Protein AF-A0A6N2MER6-F1 (afdb_monomer)

Sequence (201 aa):
MLCTKNIVALESDKWFSMLFARGFHNLHESDGHLADLFVTLLGHPEPEQRFVVLQLLGRLVGQDMHGEAVLQSNTIIYKLLSPDLVLSVPESFLSLVVSSTWDQVVLLASSDSLLPLKIHALALLVAYMPYAGRQQLQSFLAAADSALHVLGKVTHPTCEGPLLRLSLALIAGACLYSPAEDISLISQDIWRNIETRIVKN

Radius of gyration: 18.14 Å; Cα contacts (8 Å, |Δi|>4): 159; chains: 1; bounding box: 42×40×47 Å

pLDDT: mean 73.55, std 21.15, range [31.92, 97.19]

Solvent-accessible surface area (backbone atoms only — not comparable to full-atom values): 11820 Å² total; per-residue (Å²): 120,71,69,62,60,58,48,56,55,54,51,51,54,53,53,49,51,53,49,60,77,66,36,77,87,71,36,85,84,48,50,63,61,52,32,52,49,50,39,52,40,61,66,40,90,50,64,68,54,25,48,54,47,52,53,52,53,28,48,73,63,63,53,68,87,81,77,70,98,81,77,94,83,75,98,63,73,76,71,83,52,61,94,85,67,86,73,78,73,57,64,72,57,50,27,48,40,40,61,65,33,42,68,61,39,52,46,35,35,52,65,51,89,51,65,70,54,19,52,51,28,39,51,37,50,44,56,36,38,88,46,48,51,71,69,58,47,48,51,46,38,56,38,39,57,72,53,34,51,80,60,56,48,97,78,65,96,81,61,88,42,72,66,45,56,40,50,52,46,36,54,53,37,44,52,72,69,42,63,79,78,57,54,72,44,44,55,69,66,49,55,51,50,49,51,61,54,59,77,73,109

Structure (mmCIF, N/CA/C/O backbone):
data_AF-A0A6N2MER6-F1
#
_entry.id   AF-A0A6N2MER6-F1
#
loop_
_atom_site.group_PDB
_atom_site.id
_atom_site.type_symbol
_atom_site.label_atom_id
_atom_site.label_alt_id
_atom_site.label_comp_id
_atom_site.label_asym_id
_atom_site.label_entity_id
_atom_site.label_seq_id
_atom_site.pdbx_PDB_ins_code
_atom_site.Cartn_x
_atom_site.Cartn_y
_atom_site.Cartn_z
_atom_site.occupancy
_atom_site.B_iso_or_equiv
_atom_site.auth_seq_id
_atom_site.auth_comp_id
_atom_site.auth_asym_id
_atom_site.auth_atom_id
_atom_site.pdbx_PDB_model_num
ATOM 1 N N . MET A 1 1 ? 11.356 24.264 -19.974 1.00 40.66 1 MET A N 1
ATOM 2 C CA . MET A 1 1 ? 11.312 23.404 -18.769 1.00 40.66 1 MET A CA 1
ATOM 3 C C . MET A 1 1 ? 10.251 22.294 -18.843 1.00 40.66 1 MET A C 1
ATOM 5 O O . MET A 1 1 ? 10.463 21.264 -18.225 1.00 40.66 1 MET A O 1
ATOM 9 N N . LEU A 1 2 ? 9.162 22.426 -19.625 1.00 35.12 2 LEU A N 1
ATOM 10 C CA . LEU A 1 2 ? 8.220 21.314 -19.880 1.00 35.12 2 LEU A CA 1
ATOM 11 C C . LEU A 1 2 ? 8.785 20.195 -20.783 1.00 35.12 2 LEU A C 1
ATOM 13 O O . LEU A 1 2 ? 8.453 19.032 -20.585 1.00 35.12 2 LEU A O 1
ATOM 17 N N . CYS A 1 3 ? 9.658 20.514 -21.745 1.00 31.92 3 CYS A N 1
ATOM 18 C CA . CYS A 1 3 ? 10.173 19.508 -22.685 1.00 31.92 3 CYS A CA 1
ATOM 19 C C . CYS A 1 3 ? 11.067 18.447 -22.027 1.00 31.92 3 CYS A C 1
ATOM 21 O O . CYS A 1 3 ? 11.023 17.293 -22.429 1.00 31.92 3 CYS A O 1
ATOM 23 N N . THR A 1 4 ? 11.840 18.803 -20.998 1.00 34.38 4 THR A N 1
ATOM 24 C CA . THR A 1 4 ? 12.719 17.859 -20.292 1.00 34.38 4 THR A CA 1
ATOM 25 C C . THR A 1 4 ? 11.943 16.874 -19.417 1.00 34.38 4 THR A C 1
ATOM 27 O O . THR A 1 4 ? 12.306 15.704 -19.379 1.00 34.38 4 THR A O 1
ATOM 30 N N . LYS A 1 5 ? 10.827 17.295 -18.799 1.00 41.00 5 LYS A N 1
ATOM 31 C CA . LYS A 1 5 ? 9.957 16.403 -18.006 1.00 41.00 5 LYS A CA 1
ATOM 32 C C . LYS A 1 5 ? 9.328 15.291 -18.850 1.00 41.00 5 LYS A C 1
ATOM 34 O O . LYS A 1 5 ? 9.267 14.148 -18.415 1.00 41.00 5 LYS A O 1
ATOM 39 N N . ASN A 1 6 ? 8.931 15.616 -20.080 1.00 40.72 6 ASN A N 1
ATOM 40 C CA . ASN A 1 6 ? 8.350 14.639 -21.001 1.00 40.72 6 ASN A 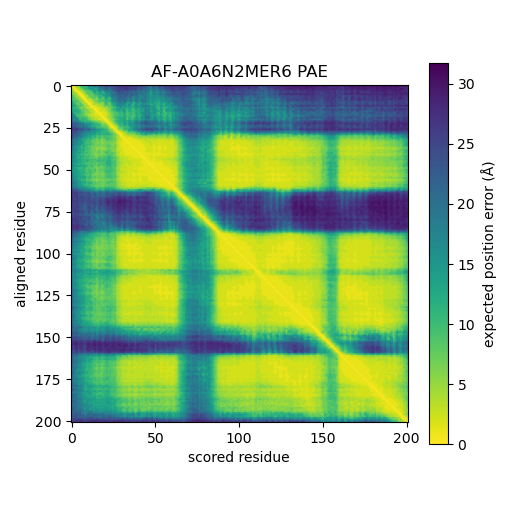CA 1
ATOM 41 C C . ASN A 1 6 ? 9.383 13.648 -21.553 1.00 40.72 6 ASN A C 1
ATOM 43 O O . ASN A 1 6 ? 9.011 12.536 -21.897 1.00 40.72 6 ASN A O 1
ATOM 47 N N . ILE A 1 7 ? 10.662 14.025 -21.643 1.00 42.94 7 ILE A N 1
ATOM 48 C CA . ILE A 1 7 ? 11.719 13.136 -22.152 1.00 42.94 7 ILE A CA 1
ATOM 49 C C . ILE A 1 7 ? 12.092 12.077 -21.107 1.00 42.94 7 ILE A C 1
ATOM 51 O O . ILE A 1 7 ? 12.208 10.908 -21.459 1.00 42.94 7 ILE A O 1
ATOM 55 N N . VAL A 1 8 ? 12.208 12.464 -19.831 1.00 45.81 8 VAL A N 1
ATOM 56 C CA . VAL A 1 8 ? 12.559 11.535 -18.741 1.00 45.81 8 VAL A CA 1
ATOM 57 C C . VAL A 1 8 ? 11.477 10.469 -18.548 1.00 45.81 8 VAL A C 1
ATOM 59 O O . VAL A 1 8 ? 11.797 9.287 -18.498 1.00 45.81 8 VAL A O 1
ATOM 62 N N . ALA A 1 9 ? 10.197 10.858 -18.536 1.00 47.62 9 ALA A N 1
ATOM 63 C CA . ALA A 1 9 ? 9.093 9.897 -18.476 1.00 47.62 9 ALA A CA 1
ATOM 64 C C . ALA A 1 9 ? 9.099 8.935 -19.682 1.00 47.62 9 ALA A C 1
ATOM 66 O O . ALA A 1 9 ? 8.917 7.731 -19.528 1.00 47.62 9 ALA A O 1
ATOM 67 N N . LEU A 1 10 ? 9.389 9.452 -20.881 1.00 47.06 10 LEU A N 1
ATOM 68 C CA . LEU A 1 10 ? 9.348 8.689 -22.129 1.00 47.06 10 LEU A CA 1
ATOM 69 C C . LEU A 1 10 ? 10.516 7.702 -22.293 1.00 47.06 10 LEU A C 1
ATOM 71 O O . LEU A 1 10 ? 10.350 6.677 -22.958 1.00 47.06 10 LEU A O 1
ATOM 75 N N . GLU A 1 11 ? 11.692 7.987 -21.729 1.00 49.41 11 GLU A N 1
ATOM 76 C CA . GLU A 1 11 ? 12.798 7.020 -21.691 1.00 49.41 11 GLU A CA 1
ATOM 77 C C . GLU A 1 11 ? 12.597 5.955 -20.616 1.00 49.41 11 GLU A C 1
ATOM 79 O O . GLU A 1 11 ? 12.782 4.772 -20.919 1.00 49.41 11 GLU A O 1
ATOM 84 N N . SER A 1 12 ? 12.132 6.341 -19.422 1.00 49.81 12 SER A N 1
ATOM 85 C CA . SER A 1 12 ? 11.763 5.392 -18.369 1.00 49.81 12 SER A CA 1
ATOM 86 C C . SER A 1 12 ? 10.714 4.401 -18.882 1.00 49.81 12 SER A C 1
ATOM 88 O O . SER A 1 12 ? 10.928 3.192 -18.821 1.00 49.81 12 SER A O 1
ATOM 90 N N . ASP A 1 13 ? 9.642 4.882 -19.515 1.00 48.84 13 ASP A N 1
ATOM 91 C CA . ASP A 1 13 ? 8.561 4.040 -20.047 1.00 48.84 13 ASP A CA 1
ATOM 92 C C . ASP A 1 13 ? 9.031 3.030 -21.112 1.00 48.84 13 ASP A C 1
ATOM 94 O O . ASP A 1 13 ? 8.550 1.890 -21.160 1.00 48.84 13 ASP A O 1
ATOM 98 N N . LYS A 1 14 ? 9.995 3.407 -21.965 1.00 54.12 14 LYS A N 1
ATOM 99 C CA . LYS A 1 14 ? 10.589 2.498 -22.964 1.00 54.12 14 LYS A CA 1
ATOM 100 C C . LYS A 1 14 ? 11.441 1.423 -22.306 1.00 54.12 14 LYS A C 1
ATOM 102 O O . LYS A 1 14 ? 11.333 0.256 -22.682 1.00 54.12 14 LYS A O 1
ATOM 107 N N . TRP A 1 15 ? 12.258 1.803 -21.327 1.00 55.41 15 TRP A N 1
ATOM 108 C CA . TRP A 1 15 ? 13.080 0.863 -20.571 1.00 55.41 15 TRP A CA 1
ATOM 109 C C . TRP A 1 15 ? 12.215 -0.140 -19.804 1.00 55.41 15 TRP A C 1
ATOM 111 O O . TRP A 1 15 ? 12.465 -1.342 -19.875 1.00 55.41 15 TRP A O 1
ATOM 121 N N . PHE A 1 16 ? 11.132 0.319 -19.173 1.00 55.44 16 PHE A N 1
ATOM 122 C CA . PHE A 1 16 ? 10.193 -0.552 -18.464 1.00 55.44 16 PHE A CA 1
ATOM 123 C C . PHE A 1 16 ? 9.438 -1.492 -19.402 1.00 55.44 16 PHE A C 1
ATOM 125 O O . PHE A 1 16 ? 9.349 -2.684 -19.124 1.00 55.44 16 PHE A O 1
ATOM 132 N N . SER A 1 17 ? 8.977 -1.009 -20.557 1.00 51.31 17 SER A N 1
ATOM 133 C CA . SER A 1 17 ? 8.357 -1.873 -21.574 1.00 51.31 17 SER A CA 1
ATOM 134 C C . SER A 1 17 ? 9.315 -2.971 -22.051 1.00 51.31 17 SER A C 1
ATOM 136 O O . SER A 1 17 ? 8.904 -4.109 -22.260 1.00 51.31 17 SER A O 1
ATOM 138 N N . MET A 1 18 ? 10.606 -2.651 -22.195 1.00 54.03 18 MET A N 1
ATOM 139 C CA . MET A 1 18 ? 11.638 -3.622 -22.570 1.00 54.03 18 MET A CA 1
ATOM 140 C C . MET A 1 18 ? 11.960 -4.611 -21.444 1.00 54.03 18 MET A C 1
ATOM 142 O O . MET A 1 18 ? 12.201 -5.781 -21.742 1.00 54.03 18 MET A O 1
ATOM 146 N N . LEU A 1 19 ? 11.941 -4.175 -20.180 1.00 55.97 19 LEU A N 1
ATOM 147 C CA . LEU A 1 19 ? 12.087 -5.052 -19.013 1.00 55.97 19 LEU A CA 1
ATOM 148 C C . LEU A 1 19 ? 10.915 -6.038 -18.919 1.00 55.97 19 LEU A C 1
ATOM 150 O O . LEU A 1 19 ? 11.139 -7.241 -18.806 1.00 55.97 19 LEU A O 1
ATOM 154 N N . PHE A 1 20 ? 9.676 -5.561 -19.064 1.00 55.25 20 PHE A N 1
ATOM 155 C CA . PHE A 1 20 ? 8.485 -6.410 -18.990 1.00 55.25 20 PHE A CA 1
ATOM 156 C C . PHE A 1 20 ? 8.338 -7.353 -20.193 1.00 55.25 20 PHE A C 1
ATOM 158 O O . PHE A 1 20 ? 8.017 -8.524 -20.006 1.00 55.25 20 PHE A O 1
ATOM 165 N N . ALA A 1 21 ? 8.652 -6.903 -21.413 1.00 54.59 21 ALA A N 1
ATOM 166 C CA . ALA A 1 21 ? 8.598 -7.748 -22.612 1.00 54.59 21 ALA A CA 1
ATOM 167 C C . ALA A 1 21 ? 9.666 -8.859 -22.636 1.00 54.59 21 ALA A C 1
ATOM 169 O O . ALA A 1 21 ? 9.514 -9.840 -23.361 1.00 54.59 21 ALA A O 1
ATOM 170 N N . ARG A 1 22 ? 10.763 -8.706 -21.882 1.00 53.59 22 ARG A N 1
ATOM 171 C CA . ARG A 1 22 ? 11.863 -9.686 -21.824 1.00 53.59 22 ARG A CA 1
ATOM 172 C C . ARG A 1 22 ? 11.872 -10.525 -20.542 1.00 53.59 22 ARG A C 1
ATOM 174 O O . ARG A 1 22 ? 12.506 -11.574 -20.536 1.00 53.59 22 ARG A O 1
ATOM 181 N N . GLY A 1 23 ? 11.203 -10.071 -19.481 1.00 50.41 23 GLY A N 1
ATOM 182 C CA . GLY A 1 23 ? 11.367 -10.599 -18.126 1.00 50.41 23 GLY A CA 1
ATOM 183 C C . GLY A 1 23 ? 10.504 -11.813 -17.776 1.00 50.41 23 GLY A C 1
ATOM 184 O O . GLY A 1 23 ? 11.020 -12.787 -17.239 1.00 50.41 23 GLY A O 1
ATOM 185 N N . PHE A 1 24 ? 9.208 -11.817 -18.105 1.00 52.03 24 PHE A N 1
ATOM 186 C CA . PHE A 1 24 ? 8.264 -12.796 -17.529 1.00 52.03 24 PHE A CA 1
ATOM 187 C C . PHE A 1 24 ? 8.450 -14.253 -17.959 1.00 52.03 24 PHE A C 1
ATOM 189 O O . PHE A 1 24 ? 7.872 -15.142 -17.341 1.00 52.03 24 PHE A O 1
ATOM 196 N N . HIS A 1 25 ? 9.275 -14.532 -18.967 1.00 49.38 25 HIS A N 1
ATOM 197 C CA . HIS A 1 25 ? 9.484 -15.904 -19.422 1.00 49.38 25 HIS A CA 1
ATOM 198 C C . HIS A 1 25 ? 10.548 -16.680 -18.616 1.00 49.38 25 HIS A C 1
ATOM 200 O O . HIS A 1 25 ? 10.557 -17.899 -18.724 1.00 49.38 25 HIS A O 1
ATOM 206 N N . ASN A 1 26 ? 11.382 -16.028 -17.780 1.00 49.88 26 ASN A N 1
ATOM 207 C CA . ASN A 1 26 ? 12.472 -16.670 -17.003 1.00 49.88 26 ASN A CA 1
ATOM 208 C C . ASN A 1 26 ? 12.663 -16.090 -15.572 1.00 49.88 26 ASN A C 1
ATOM 210 O O . ASN A 1 26 ? 13.758 -16.132 -15.016 1.00 49.88 26 ASN A O 1
ATOM 214 N N . LEU A 1 27 ? 11.624 -15.495 -14.981 1.00 53.62 27 LEU A N 1
ATOM 215 C CA . LEU A 1 27 ? 11.764 -14.403 -14.003 1.00 53.62 27 LEU A CA 1
ATOM 216 C C . LEU A 1 27 ? 12.105 -14.806 -12.545 1.00 53.62 27 LEU A C 1
ATOM 218 O O . LEU A 1 27 ? 12.519 -13.944 -11.774 1.00 53.62 27 LEU A O 1
ATOM 222 N N . HIS A 1 28 ? 12.051 -16.094 -12.181 1.00 57.94 28 HIS A N 1
ATOM 223 C CA . HIS A 1 28 ? 12.172 -16.551 -10.781 1.00 57.94 28 HIS A CA 1
ATOM 224 C C . HIS A 1 28 ? 13.493 -16.154 -10.082 1.00 57.94 28 HIS A C 1
ATOM 226 O O . HIS A 1 28 ? 13.511 -15.938 -8.874 1.00 57.94 28 HIS A O 1
ATOM 232 N N . GLU A 1 29 ? 14.611 -16.035 -10.808 1.00 62.03 29 GLU A N 1
ATOM 233 C CA . GLU A 1 29 ? 15.894 -15.584 -10.227 1.00 62.03 29 GLU A CA 1
ATOM 234 C C . GLU A 1 29 ? 16.026 -14.051 -10.165 1.00 62.03 29 GLU A C 1
ATOM 236 O O . GLU A 1 29 ? 16.786 -13.519 -9.359 1.00 62.03 29 GLU A O 1
ATOM 241 N N . SER A 1 30 ? 15.278 -13.321 -10.995 1.00 70.44 30 SER A N 1
ATOM 242 C CA . SER A 1 30 ? 15.354 -11.856 -11.116 1.00 70.44 30 SER A CA 1
ATOM 243 C C . SER A 1 30 ? 14.253 -11.103 -10.367 1.00 70.44 30 SER A C 1
ATOM 245 O O . SER A 1 30 ? 14.348 -9.884 -10.224 1.00 70.44 30 SER A O 1
ATOM 247 N N . ASP A 1 31 ? 13.232 -11.811 -9.880 1.00 78.19 31 ASP A N 1
ATOM 248 C CA . ASP A 1 31 ? 12.081 -11.247 -9.170 1.00 78.19 31 ASP A CA 1
ATOM 249 C C . ASP A 1 31 ? 12.509 -10.376 -7.976 1.00 78.19 31 ASP A C 1
ATOM 251 O O . ASP A 1 31 ? 12.031 -9.250 -7.819 1.00 78.19 31 ASP A O 1
ATOM 255 N N . GLY A 1 32 ? 13.475 -10.856 -7.181 1.00 79.81 32 GLY A N 1
ATOM 256 C CA . GLY A 1 32 ? 14.023 -10.117 -6.038 1.00 79.81 32 GLY A CA 1
ATOM 257 C C . GLY A 1 32 ? 14.707 -8.810 -6.445 1.00 79.81 32 GLY A C 1
ATOM 258 O O . GLY A 1 32 ? 14.413 -7.756 -5.893 1.00 79.81 32 GLY A O 1
ATOM 259 N N . HIS A 1 33 ? 15.546 -8.846 -7.483 1.00 82.81 33 HIS A N 1
ATOM 260 C CA . HIS A 1 33 ? 16.231 -7.651 -7.984 1.00 82.81 33 HIS A CA 1
ATOM 261 C C . HIS A 1 33 ? 15.267 -6.608 -8.560 1.00 82.81 33 HIS A C 1
ATOM 263 O O . HIS A 1 33 ? 15.514 -5.405 -8.457 1.00 82.81 33 HIS A O 1
ATOM 269 N N . LEU A 1 34 ? 14.165 -7.053 -9.167 1.00 83.44 34 LEU A N 1
ATOM 270 C CA . LEU A 1 34 ? 13.140 -6.157 -9.687 1.00 83.44 34 LEU A CA 1
ATOM 271 C C . LEU A 1 34 ? 12.340 -5.501 -8.550 1.00 83.44 34 LEU A C 1
ATOM 273 O O . LEU A 1 34 ? 12.090 -4.296 -8.598 1.00 83.44 34 LEU A O 1
ATOM 277 N N . ALA A 1 35 ? 12.003 -6.259 -7.504 1.00 87.81 35 ALA A N 1
ATOM 278 C CA . ALA A 1 35 ? 11.427 -5.707 -6.282 1.00 87.81 35 ALA A CA 1
ATOM 279 C C . ALA A 1 35 ? 12.364 -4.671 -5.624 1.00 87.81 35 ALA A C 1
ATOM 281 O O . ALA A 1 35 ? 11.919 -3.561 -5.324 1.00 87.81 35 ALA A O 1
ATOM 282 N N . ASP A 1 36 ? 13.660 -4.971 -5.490 1.00 89.12 36 ASP A N 1
ATOM 283 C CA . ASP A 1 36 ? 14.665 -4.047 -4.934 1.00 89.12 36 ASP A CA 1
ATOM 284 C C . ASP A 1 36 ? 14.796 -2.753 -5.757 1.00 89.12 36 ASP A C 1
ATOM 286 O O . ASP A 1 36 ? 14.961 -1.653 -5.211 1.00 89.12 36 ASP A O 1
ATOM 290 N N . LEU A 1 37 ? 14.683 -2.857 -7.086 1.00 87.88 37 LEU A N 1
ATOM 291 C CA . LEU A 1 37 ? 14.668 -1.700 -7.976 1.00 87.88 37 LEU A CA 1
ATOM 292 C C . LEU A 1 37 ? 13.454 -0.802 -7.702 1.00 87.88 37 LEU A C 1
ATOM 294 O O . LEU A 1 37 ? 13.613 0.417 -7.602 1.00 87.88 37 LEU A O 1
ATOM 298 N N . PHE A 1 38 ? 12.254 -1.373 -7.546 1.00 91.44 38 PHE A N 1
ATOM 299 C CA . PHE A 1 38 ? 11.063 -0.587 -7.212 1.00 91.44 38 PHE A CA 1
ATOM 300 C C . PHE A 1 38 ? 11.203 0.118 -5.864 1.00 91.44 38 PHE A C 1
ATOM 302 O O . PHE A 1 38 ? 10.887 1.304 -5.774 1.00 91.44 38 PHE A O 1
ATOM 309 N N . VAL A 1 39 ? 11.734 -0.565 -4.846 1.00 93.75 39 VAL A N 1
ATOM 310 C CA . VAL A 1 39 ? 12.023 0.042 -3.535 1.00 93.75 39 VAL A CA 1
ATOM 311 C C . VAL A 1 39 ? 12.959 1.241 -3.691 1.00 93.75 39 VAL A C 1
ATOM 313 O O . VAL A 1 39 ? 12.656 2.335 -3.210 1.00 93.75 39 VAL A O 1
ATOM 316 N N . THR A 1 40 ? 14.055 1.066 -4.432 1.00 90.38 40 THR A N 1
ATOM 317 C CA . THR A 1 40 ? 15.042 2.126 -4.685 1.00 90.38 40 THR A CA 1
ATOM 318 C C . THR A 1 40 ? 14.407 3.339 -5.369 1.00 90.38 40 THR A C 1
ATOM 320 O O . THR A 1 40 ? 14.636 4.480 -4.966 1.00 90.38 40 THR A O 1
ATOM 323 N N . LEU A 1 41 ? 13.572 3.113 -6.384 1.00 88.00 41 LEU A N 1
ATOM 324 C CA . LEU A 1 41 ? 12.933 4.190 -7.140 1.00 88.00 41 LEU A CA 1
ATOM 325 C C . LEU A 1 41 ? 11.822 4.904 -6.354 1.00 88.00 41 LEU A C 1
ATOM 327 O O . LEU A 1 41 ? 11.664 6.117 -6.486 1.00 88.00 41 LEU A O 1
ATOM 331 N N . LEU A 1 42 ? 11.087 4.196 -5.493 1.00 92.56 42 LEU A N 1
ATOM 332 C CA . LEU A 1 42 ? 10.128 4.810 -4.566 1.00 92.56 42 LEU A CA 1
ATOM 333 C C . LEU A 1 42 ? 10.819 5.688 -3.503 1.00 92.56 42 LEU A C 1
ATOM 335 O O . LEU A 1 42 ? 10.199 6.608 -2.962 1.00 92.56 42 LEU A O 1
ATOM 339 N N . GLY A 1 43 ? 12.095 5.427 -3.210 1.00 91.25 43 GLY A N 1
ATOM 340 C CA . GLY A 1 43 ? 12.953 6.244 -2.345 1.00 91.25 43 GLY A CA 1
ATOM 341 C C . GLY A 1 43 ? 13.675 7.397 -3.053 1.00 91.25 43 GLY A C 1
ATOM 342 O O . GLY A 1 43 ? 14.448 8.112 -2.416 1.00 91.25 43 GLY A O 1
ATOM 343 N N . HIS A 1 44 ? 13.455 7.594 -4.356 1.00 89.62 44 HIS A N 1
ATOM 344 C CA . HIS A 1 44 ? 14.206 8.570 -5.142 1.00 89.62 44 HIS A CA 1
ATOM 345 C C . HIS A 1 44 ? 13.914 10.025 -4.707 1.00 89.62 44 HIS A C 1
ATOM 347 O O . HIS A 1 44 ? 12.753 10.374 -4.481 1.00 89.62 44 HIS A O 1
ATOM 353 N N . PRO A 1 45 ? 14.922 10.919 -4.630 1.00 87.88 45 PRO A N 1
ATOM 354 C CA . PRO A 1 45 ? 14.713 12.306 -4.195 1.00 87.88 45 PRO A CA 1
ATOM 355 C C . PRO A 1 45 ? 13.786 13.096 -5.131 1.00 87.88 45 PRO A C 1
ATOM 357 O O . PRO A 1 45 ? 13.019 13.950 -4.684 1.00 87.88 45 PRO A O 1
ATOM 360 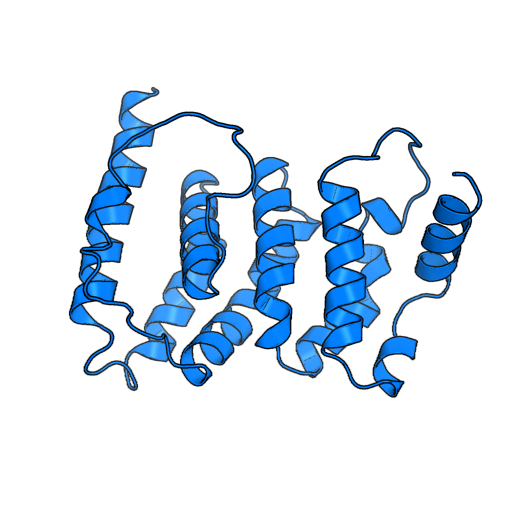N N . GLU A 1 46 ? 13.822 12.804 -6.433 1.00 86.38 46 GLU A N 1
ATOM 361 C CA . GLU A 1 46 ? 12.946 13.453 -7.413 1.00 86.38 46 GLU A CA 1
ATOM 362 C C . GLU A 1 46 ? 11.514 12.890 -7.343 1.00 86.38 46 GLU A C 1
ATOM 364 O O . GLU A 1 46 ? 11.319 11.679 -7.494 1.00 86.38 46 GLU A O 1
ATOM 369 N N . PRO A 1 47 ? 10.489 13.740 -7.148 1.00 86.12 47 PRO A N 1
ATOM 370 C CA . PRO A 1 47 ? 9.098 13.302 -7.075 1.00 86.12 47 PRO A CA 1
ATOM 371 C C . PRO A 1 47 ? 8.577 12.715 -8.390 1.00 86.12 47 PRO A C 1
ATOM 373 O O . PRO A 1 47 ? 7.718 11.839 -8.359 1.00 86.12 47 PRO A O 1
ATOM 376 N N . GLU A 1 48 ? 9.101 13.152 -9.537 1.00 84.69 48 GLU A N 1
ATOM 377 C CA . GLU A 1 48 ? 8.734 12.609 -10.845 1.00 84.69 48 GLU A CA 1
ATOM 378 C C . GLU A 1 48 ? 9.074 11.116 -10.966 1.00 84.69 48 GLU A C 1
ATOM 380 O O . GLU A 1 48 ? 8.255 10.347 -11.463 1.00 84.69 48 GLU A O 1
ATOM 385 N N . GLN A 1 49 ? 10.234 10.686 -10.456 1.00 82.69 49 GLN A N 1
ATOM 386 C CA . GLN A 1 49 ? 10.633 9.272 -10.484 1.00 82.69 49 GLN A CA 1
ATOM 387 C C . GLN A 1 49 ? 9.725 8.420 -9.597 1.00 82.69 49 GLN A C 1
ATOM 389 O O . GLN A 1 49 ? 9.236 7.370 -10.015 1.00 82.69 49 GLN A O 1
ATOM 394 N N . ARG A 1 50 ? 9.425 8.914 -8.392 1.00 90.00 50 ARG A N 1
ATOM 395 C CA . ARG A 1 50 ? 8.508 8.244 -7.462 1.00 90.00 50 ARG A CA 1
ATOM 396 C C . ARG A 1 50 ? 7.110 8.106 -8.058 1.00 90.00 50 ARG A C 1
ATOM 398 O O . ARG A 1 50 ? 6.491 7.054 -7.938 1.00 90.00 50 ARG A O 1
ATOM 405 N N . PHE A 1 51 ? 6.635 9.143 -8.747 1.00 85.25 51 PHE A N 1
ATOM 406 C CA . PHE A 1 51 ? 5.332 9.139 -9.405 1.00 85.25 51 PHE A CA 1
ATOM 407 C C . PHE A 1 51 ? 5.237 8.070 -10.499 1.00 85.25 51 PHE A C 1
ATOM 409 O O . PHE A 1 51 ? 4.276 7.302 -10.518 1.00 85.25 51 PHE A O 1
ATOM 416 N N . VAL A 1 52 ? 6.249 7.984 -11.369 1.00 82.12 52 VAL A N 1
ATOM 417 C CA . VAL A 1 52 ? 6.314 6.964 -12.428 1.00 82.12 52 VAL A CA 1
ATOM 418 C C . VAL A 1 52 ? 6.241 5.562 -11.826 1.00 82.12 52 VAL A C 1
ATOM 420 O O . VAL A 1 52 ? 5.457 4.732 -12.284 1.00 82.12 52 VAL A O 1
ATOM 423 N N . VAL A 1 53 ? 6.990 5.300 -10.755 1.00 87.62 53 VAL A N 1
ATOM 424 C CA . VAL A 1 53 ? 6.988 3.972 -10.129 1.00 87.62 53 VAL A CA 1
ATOM 425 C C . VAL A 1 53 ? 5.665 3.637 -9.449 1.00 87.62 53 VAL A C 1
ATOM 427 O O . VAL A 1 53 ? 5.196 2.513 -9.601 1.00 87.62 53 VAL A O 1
ATOM 430 N N . LEU A 1 54 ? 4.998 4.594 -8.799 1.00 89.50 54 LEU A N 1
ATOM 431 C CA . LEU A 1 54 ? 3.646 4.369 -8.272 1.00 89.50 54 LEU A CA 1
ATOM 432 C C . LEU A 1 54 ? 2.655 3.974 -9.379 1.00 89.50 54 LEU A C 1
ATOM 434 O O . LEU A 1 54 ? 1.854 3.062 -9.185 1.00 89.50 54 LEU A O 1
ATOM 438 N N . GLN A 1 55 ? 2.728 4.611 -10.552 1.00 84.62 55 GLN A N 1
ATOM 439 C CA . GLN A 1 55 ? 1.873 4.255 -11.690 1.00 84.62 55 GLN A CA 1
ATOM 440 C C . GLN A 1 55 ? 2.180 2.857 -12.236 1.00 84.62 55 GLN A C 1
ATOM 442 O O . GLN A 1 55 ? 1.261 2.111 -12.576 1.00 84.62 55 GLN A O 1
ATOM 447 N N . LEU A 1 56 ? 3.460 2.489 -12.320 1.00 83.69 56 LEU A N 1
ATOM 448 C CA . LEU A 1 56 ? 3.879 1.164 -12.778 1.00 83.69 56 LEU A CA 1
ATOM 449 C C . LEU A 1 56 ? 3.396 0.064 -11.832 1.00 83.69 56 LEU A C 1
ATOM 451 O O . LEU A 1 56 ? 2.817 -0.921 -12.285 1.00 83.69 56 LEU A O 1
ATOM 455 N N . LEU A 1 57 ? 3.577 0.261 -10.527 1.00 89.00 57 LEU A N 1
ATOM 456 C CA . LEU A 1 57 ? 3.094 -0.661 -9.503 1.00 89.00 57 LEU A CA 1
ATOM 457 C C . LEU A 1 57 ? 1.566 -0.778 -9.539 1.00 89.00 57 LEU A C 1
ATOM 459 O O . LEU A 1 57 ? 1.049 -1.888 -9.482 1.00 89.00 57 LEU A O 1
ATOM 463 N N . GLY A 1 58 ? 0.849 0.335 -9.733 1.00 86.88 58 GLY A N 1
ATOM 464 C CA . GLY A 1 58 ? -0.608 0.332 -9.899 1.00 86.88 58 GLY A CA 1
ATOM 465 C C . GLY A 1 58 ? -1.062 -0.533 -11.071 1.00 86.88 58 GLY A C 1
ATOM 466 O O . GLY A 1 58 ? -1.971 -1.348 -10.926 1.00 86.88 58 GLY A O 1
ATOM 467 N N . ARG A 1 59 ? -0.383 -0.431 -12.218 1.00 80.88 59 ARG A N 1
ATOM 468 C CA . ARG A 1 59 ? -0.669 -1.281 -13.384 1.00 80.88 59 ARG A CA 1
ATOM 469 C C . ARG A 1 59 ? -0.381 -2.757 -13.115 1.00 80.88 59 ARG A C 1
ATOM 471 O O . ARG A 1 59 ? -1.163 -3.595 -13.552 1.00 80.88 59 ARG A O 1
ATOM 478 N N . LEU A 1 60 ? 0.699 -3.077 -12.394 1.00 82.19 60 LEU A N 1
ATOM 479 C CA . LEU A 1 60 ? 1.036 -4.461 -12.037 1.00 82.19 60 LEU A CA 1
ATOM 480 C C . LEU A 1 60 ? -0.073 -5.136 -11.228 1.00 82.19 60 LEU A C 1
ATOM 482 O O . LEU A 1 60 ? -0.396 -6.290 -11.490 1.00 82.19 60 LEU A O 1
ATOM 486 N N . VAL A 1 61 ? -0.693 -4.409 -10.297 1.00 83.31 61 VAL A N 1
ATOM 487 C CA . VAL A 1 61 ? -1.808 -4.917 -9.479 1.00 83.31 61 VAL A CA 1
ATOM 488 C C . VAL A 1 61 ? -3.184 -4.727 -10.132 1.00 83.31 61 VAL A C 1
ATOM 490 O O . VAL A 1 61 ? -4.209 -4.908 -9.479 1.00 83.31 61 VAL A O 1
ATOM 493 N N . GLY A 1 62 ? -3.225 -4.376 -11.421 1.00 74.38 62 GLY A N 1
ATOM 494 C CA . GLY A 1 62 ? -4.460 -4.305 -12.200 1.00 74.38 62 GLY A CA 1
ATOM 495 C C . GLY A 1 62 ? -5.301 -3.045 -11.982 1.00 74.38 62 GLY A C 1
ATOM 496 O O . GLY A 1 62 ? -6.498 -3.070 -12.266 1.00 74.38 62 GLY A O 1
ATOM 497 N N . GLN A 1 63 ? -4.722 -1.936 -11.503 1.00 72.50 63 GLN A N 1
ATOM 498 C CA . GLN A 1 63 ? -5.418 -0.647 -11.537 1.00 72.50 63 GLN A CA 1
ATOM 499 C C . GLN A 1 63 ? -5.566 -0.180 -12.987 1.00 72.50 63 GLN A C 1
ATOM 501 O O . GLN A 1 63 ? -4.591 0.222 -13.627 1.00 72.50 63 GLN A O 1
ATOM 506 N N . ASP A 1 64 ? -6.794 -0.214 -13.503 1.00 55.44 64 ASP A N 1
ATOM 507 C CA . ASP A 1 64 ? -7.101 0.385 -14.796 1.00 55.44 64 ASP A CA 1
ATOM 508 C C . ASP A 1 64 ? -7.098 1.917 -14.663 1.00 55.44 64 ASP A C 1
ATOM 510 O O . ASP A 1 64 ? -7.787 2.496 -13.821 1.00 55.44 64 ASP A O 1
ATOM 514 N N . MET A 1 65 ? -6.314 2.594 -15.503 1.00 48.59 65 MET A N 1
ATOM 515 C CA . MET A 1 65 ? -6.146 4.055 -15.487 1.00 48.59 65 MET A CA 1
ATOM 516 C C . MET A 1 65 ? -7.393 4.800 -16.010 1.00 48.59 65 MET A C 1
ATOM 518 O O . MET A 1 65 ? -7.355 6.014 -16.206 1.00 48.59 65 MET A O 1
ATOM 522 N N . HIS A 1 66 ? -8.499 4.095 -16.268 1.00 39.69 66 HIS A N 1
ATOM 523 C CA . HIS A 1 66 ? -9.733 4.663 -16.810 1.00 39.69 66 HIS A CA 1
ATOM 524 C C . HIS A 1 66 ? -10.680 5.288 -15.772 1.00 39.69 66 HIS A C 1
ATOM 526 O O . HIS A 1 66 ? -11.680 5.903 -16.150 1.00 39.69 66 HIS A O 1
ATOM 532 N N . GLY A 1 67 ? -10.362 5.205 -14.481 1.00 37.16 67 GLY A N 1
ATOM 533 C CA . GLY A 1 67 ? -11.114 5.873 -13.422 1.00 37.16 67 GLY A CA 1
ATOM 534 C C . GLY A 1 67 ? -10.664 7.316 -13.192 1.00 37.16 67 GLY A C 1
ATOM 535 O O . GLY A 1 67 ? -9.774 7.553 -12.388 1.00 37.16 67 GLY A O 1
ATOM 536 N N . GLU A 1 68 ? -11.361 8.257 -13.833 1.00 32.97 68 GLU A N 1
ATOM 537 C CA . GLU A 1 68 ? -11.361 9.711 -13.588 1.00 32.97 68 GLU A CA 1
ATOM 538 C C . GLU A 1 68 ? -10.341 10.567 -14.372 1.00 32.97 68 GLU A C 1
ATOM 540 O O . GLU A 1 68 ? -9.143 10.653 -14.109 1.00 32.97 68 GLU A O 1
ATOM 545 N N . ALA A 1 69 ? -10.884 11.280 -15.360 1.00 39.41 69 ALA A N 1
ATOM 546 C CA . ALA A 1 69 ? -10.216 12.280 -16.171 1.00 39.41 69 ALA A CA 1
ATOM 547 C C . ALA A 1 69 ? -9.759 13.496 -15.344 1.00 39.41 69 ALA A C 1
ATOM 549 O O . ALA A 1 69 ? -10.453 14.507 -15.319 1.00 39.41 69 ALA A O 1
ATOM 550 N N . VAL A 1 70 ? -8.574 13.457 -14.726 1.00 37.50 70 VAL A N 1
ATOM 551 C CA . VAL A 1 70 ? -7.886 14.666 -14.235 1.00 37.50 70 VAL A CA 1
ATOM 552 C C . VAL A 1 70 ? -6.370 14.528 -14.411 1.00 37.50 70 VAL A C 1
AT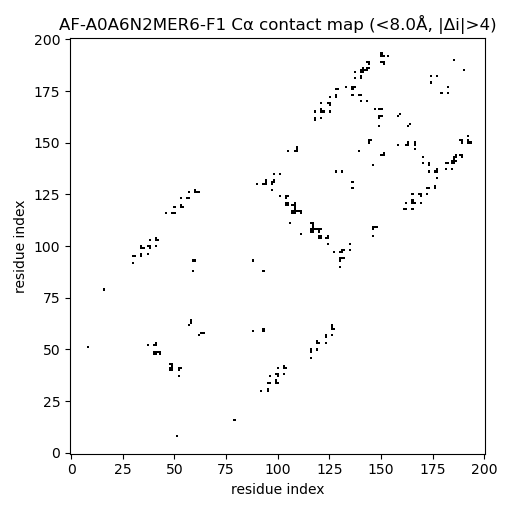OM 554 O O . VAL A 1 70 ? -5.660 14.128 -13.497 1.00 37.50 70 VAL A O 1
ATOM 557 N N . LEU A 1 71 ? -5.901 14.876 -15.617 1.00 32.59 71 LEU A N 1
ATOM 558 C CA . LEU A 1 71 ? -4.657 15.596 -15.970 1.00 32.59 71 LEU A CA 1
ATOM 559 C C . LEU A 1 71 ? -4.135 15.102 -17.327 1.00 32.59 71 LEU A C 1
ATOM 561 O O . LEU A 1 71 ? -3.497 14.064 -17.462 1.00 32.59 71 LEU A O 1
ATOM 565 N N . GLN A 1 72 ? -4.453 15.877 -18.359 1.00 34.72 72 GLN A N 1
ATOM 566 C CA . GLN A 1 72 ? -4.011 15.687 -19.736 1.00 34.72 72 GLN A CA 1
ATOM 567 C C . GLN A 1 72 ? -2.478 15.627 -19.847 1.00 34.72 72 GLN A C 1
ATOM 569 O O . GLN A 1 72 ? -1.811 16.533 -19.346 1.00 34.72 72 GLN A O 1
ATOM 574 N N . SER A 1 73 ? -1.969 14.607 -20.559 1.00 32.53 73 SER A N 1
ATOM 575 C CA . SER A 1 73 ? -0.766 14.526 -21.436 1.00 32.53 73 SER A CA 1
ATOM 576 C C . SER A 1 73 ? -0.174 13.104 -21.333 1.00 32.53 7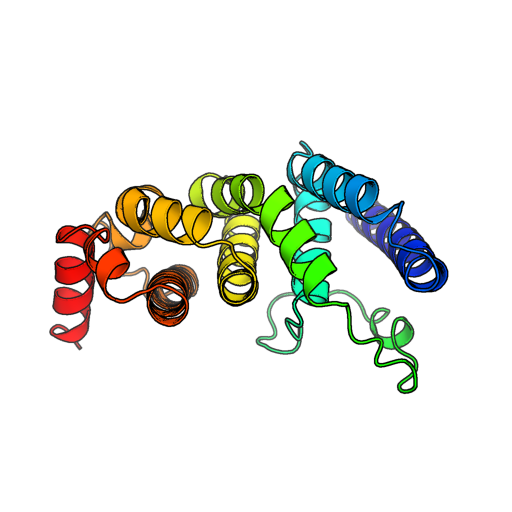3 SER A C 1
ATOM 578 O O . SER A 1 73 ? 0.168 12.697 -20.237 1.00 32.53 73 SER A O 1
ATOM 580 N N . ASN A 1 74 ? 0.054 12.260 -22.343 1.00 32.53 74 ASN A N 1
ATOM 581 C CA . ASN A 1 74 ? -0.118 12.282 -23.794 1.00 32.53 74 ASN A CA 1
ATOM 582 C C . ASN A 1 74 ? -0.132 10.815 -24.302 1.00 32.53 74 ASN A C 1
ATOM 584 O O . ASN A 1 74 ? 0.822 10.073 -24.099 1.00 32.53 74 ASN A O 1
ATOM 588 N N . THR A 1 75 ? -1.224 10.420 -24.954 1.00 34.97 75 THR A N 1
ATOM 589 C CA . THR A 1 75 ? -1.425 9.596 -26.176 1.00 34.97 75 THR A CA 1
ATOM 590 C C . THR A 1 75 ? -0.387 8.560 -26.691 1.00 34.97 75 THR A C 1
ATOM 592 O O . THR A 1 75 ? -0.480 8.165 -27.847 1.00 34.97 75 THR A O 1
ATOM 595 N N . ILE A 1 76 ? 0.556 8.017 -25.915 1.00 37.50 76 ILE A N 1
ATOM 596 C CA . ILE A 1 76 ? 1.456 6.925 -26.395 1.00 37.50 76 ILE A CA 1
ATOM 597 C C . ILE A 1 76 ? 1.230 5.590 -25.650 1.00 37.50 76 ILE A C 1
ATOM 599 O O . ILE A 1 76 ? 1.769 4.548 -26.018 1.00 37.50 76 ILE A O 1
ATOM 603 N N . ILE A 1 77 ? 0.324 5.579 -24.671 1.00 41.47 77 ILE A N 1
ATOM 604 C CA . ILE A 1 77 ? 0.057 4.443 -23.771 1.00 41.47 77 ILE A CA 1
ATOM 605 C C . ILE A 1 77 ? -0.628 3.253 -24.485 1.00 41.47 77 ILE A C 1
ATOM 607 O O . ILE A 1 77 ? -0.538 2.119 -24.029 1.00 41.47 77 ILE A O 1
ATOM 611 N N . TYR A 1 78 ? -1.201 3.458 -25.675 1.00 34.91 78 TYR A N 1
ATOM 612 C CA . TYR A 1 78 ? -1.900 2.414 -26.442 1.00 34.91 78 TYR A CA 1
ATOM 613 C C . TYR A 1 78 ? -0.990 1.418 -27.186 1.00 34.91 78 TYR A C 1
ATOM 615 O O . TYR A 1 78 ? -1.496 0.554 -27.894 1.00 34.91 78 TYR A O 1
ATOM 623 N N . LYS A 1 79 ? 0.343 1.520 -27.073 1.00 33.59 79 LYS A N 1
ATOM 624 C CA . LYS A 1 79 ? 1.280 0.575 -27.721 1.00 33.59 79 LYS A CA 1
ATOM 625 C C . LYS A 1 79 ? 1.933 -0.437 -26.783 1.00 33.59 79 LYS A C 1
ATOM 627 O O . LYS A 1 79 ? 2.663 -1.300 -27.259 1.00 33.59 79 LYS A O 1
ATOM 632 N N . LEU A 1 80 ? 1.662 -0.351 -25.483 1.00 41.16 80 LEU A N 1
ATOM 633 C CA . LEU A 1 80 ? 2.156 -1.315 -24.496 1.00 41.16 80 LEU A CA 1
ATOM 634 C C . LEU A 1 80 ? 1.310 -2.594 -24.440 1.00 41.16 80 LEU A C 1
ATOM 636 O O . LEU A 1 80 ? 1.752 -3.594 -23.889 1.00 41.16 80 LEU A O 1
ATOM 640 N N . LEU A 1 81 ? 0.131 -2.572 -25.067 1.00 41.47 81 LEU A N 1
ATOM 641 C CA . LEU A 1 81 ? -0.727 -3.728 -25.264 1.00 41.47 81 LEU A CA 1
ATOM 642 C C . LEU A 1 81 ? -1.136 -3.758 -26.737 1.00 41.47 81 LEU A C 1
ATOM 644 O O . LEU A 1 81 ? -2.057 -3.063 -27.160 1.00 41.47 81 LEU A O 1
ATOM 648 N N . SER A 1 82 ? -0.472 -4.600 -27.533 1.00 34.16 82 SER A N 1
ATOM 649 C CA . SER A 1 82 ? -1.283 -5.318 -28.517 1.00 34.16 82 SER A CA 1
ATOM 650 C C . SER A 1 82 ? -2.348 -6.082 -27.719 1.00 34.16 82 SER A C 1
ATOM 652 O O . SER A 1 82 ? -2.009 -6.621 -26.664 1.00 34.16 82 SER A O 1
ATOM 654 N N . PRO A 1 83 ? -3.606 -6.143 -28.179 1.00 38.53 83 PRO A N 1
ATOM 655 C CA . PRO A 1 83 ? -4.695 -6.819 -27.465 1.00 38.53 83 PRO A CA 1
ATOM 656 C C . PRO A 1 83 ? -4.463 -8.328 -27.227 1.00 38.53 83 PRO A C 1
ATOM 658 O O . PRO A 1 83 ? -5.274 -8.964 -26.565 1.00 38.53 83 PRO A O 1
ATOM 661 N N . ASP A 1 84 ? -3.348 -8.883 -27.711 1.00 34.47 84 ASP A N 1
ATOM 662 C CA . ASP A 1 84 ? -3.022 -10.311 -27.696 1.00 34.47 84 ASP A CA 1
ATOM 663 C C . ASP A 1 84 ? -2.115 -10.783 -26.546 1.00 34.47 84 ASP A C 1
ATOM 665 O O . ASP A 1 84 ? -1.805 -11.971 -26.483 1.00 34.47 84 ASP A O 1
ATOM 669 N N . LEU A 1 85 ? -1.681 -9.920 -25.618 1.00 41.41 85 LEU A N 1
ATOM 670 C CA . LEU A 1 85 ? -0.830 -10.356 -24.499 1.00 41.41 85 LEU A CA 1
ATOM 671 C C . LEU A 1 85 ? -1.415 -9.955 -23.139 1.00 41.41 85 LEU A C 1
ATOM 673 O O . LEU A 1 85 ? -0.886 -9.109 -22.423 1.00 41.41 85 LEU A O 1
ATOM 677 N N . VAL A 1 86 ? -2.515 -10.609 -22.761 1.00 42.31 86 VAL A N 1
ATOM 678 C CA . VAL A 1 86 ? -2.949 -10.684 -21.358 1.00 42.31 86 VAL A CA 1
ATOM 679 C C . VAL A 1 86 ? -1.970 -11.608 -20.627 1.00 42.31 86 VAL A C 1
ATOM 681 O O . VAL A 1 86 ? -2.251 -12.780 -20.384 1.00 42.31 86 VAL A O 1
ATOM 684 N N . LEU A 1 87 ? -0.764 -11.115 -20.335 1.00 51.44 87 LEU A N 1
ATOM 685 C CA . LEU A 1 87 ? 0.136 -11.803 -19.414 1.00 51.44 87 LEU A CA 1
ATOM 686 C C . LEU A 1 87 ? -0.427 -11.616 -18.007 1.00 51.44 87 LEU A C 1
ATOM 688 O O . LEU A 1 87 ? -0.325 -10.541 -17.421 1.00 51.44 87 LEU A O 1
ATOM 692 N N . SER A 1 88 ? -1.053 -12.665 -17.480 1.00 65.69 88 SER A N 1
ATOM 693 C CA . SER A 1 88 ? -1.385 -12.747 -16.062 1.00 65.69 88 SER A CA 1
ATOM 694 C C . SER A 1 88 ? -0.076 -12.765 -15.271 1.00 65.69 88 SER A C 1
ATOM 696 O O . SER A 1 88 ? 0.727 -13.689 -15.406 1.00 65.69 88 SER A O 1
ATOM 698 N N . VAL A 1 89 ? 0.169 -11.706 -14.498 1.00 72.88 89 VAL A N 1
ATOM 699 C CA . VAL A 1 89 ? 1.315 -11.637 -13.588 1.00 72.88 89 VAL A CA 1
ATOM 700 C C . VAL A 1 89 ? 1.096 -12.664 -12.468 1.00 72.88 89 VAL A C 1
ATOM 702 O O . VAL A 1 89 ? 0.013 -12.664 -11.878 1.00 72.88 89 VAL A O 1
ATOM 705 N N . PRO A 1 90 ? 2.071 -13.541 -12.159 1.00 82.19 90 PRO A N 1
ATOM 706 C CA . PRO A 1 90 ? 1.913 -14.529 -11.096 1.00 82.19 90 PRO A CA 1
ATOM 707 C C . PRO A 1 90 ? 1.638 -13.870 -9.741 1.00 82.19 90 PRO A C 1
ATOM 709 O O . PRO A 1 90 ? 2.338 -12.936 -9.348 1.00 82.19 90 PRO A O 1
ATOM 712 N N . GLU A 1 91 ? 0.673 -14.399 -8.988 1.00 84.75 91 GLU A N 1
ATOM 713 C CA . GLU A 1 91 ? 0.318 -13.888 -7.656 1.00 84.75 91 GLU A CA 1
ATOM 714 C C . GLU A 1 91 ? 1.521 -13.879 -6.701 1.00 84.75 91 GLU A C 1
ATOM 716 O O . GLU A 1 91 ? 1.722 -12.912 -5.978 1.00 84.75 91 GLU A O 1
ATOM 721 N N . SER A 1 92 ? 2.396 -14.889 -6.775 1.00 86.19 92 SER A N 1
ATOM 722 C CA . SER A 1 92 ? 3.630 -14.950 -5.979 1.00 86.19 92 SER A CA 1
ATOM 723 C C . SER A 1 92 ? 4.570 -13.768 -6.230 1.00 86.19 92 SER A C 1
ATOM 725 O O . SER A 1 92 ? 5.212 -13.283 -5.300 1.00 86.19 92 SER A O 1
ATOM 727 N N . PHE A 1 93 ? 4.638 -13.280 -7.471 1.00 86.00 93 PHE A N 1
ATOM 728 C CA . PHE A 1 93 ? 5.420 -12.095 -7.810 1.00 86.00 93 PHE A CA 1
ATOM 729 C C . PHE A 1 93 ? 4.739 -10.820 -7.305 1.00 86.00 93 PHE A C 1
ATOM 731 O O . PHE A 1 93 ? 5.410 -9.945 -6.760 1.00 86.00 93 PHE A O 1
ATOM 738 N N . LEU A 1 94 ? 3.409 -10.726 -7.419 1.00 89.88 94 LEU A N 1
ATOM 739 C CA . LEU A 1 94 ? 2.654 -9.602 -6.856 1.00 89.88 94 LEU A CA 1
ATOM 740 C C . LEU A 1 94 ? 2.834 -9.523 -5.338 1.00 89.88 94 LEU A C 1
ATOM 742 O O . LEU A 1 94 ? 3.170 -8.457 -4.830 1.00 89.88 94 LEU A O 1
ATOM 746 N N . SER A 1 95 ? 2.710 -10.642 -4.624 1.00 92.50 95 SER A N 1
ATOM 747 C CA . SER A 1 95 ? 2.978 -10.712 -3.186 1.00 92.50 95 SER A CA 1
ATOM 748 C C . SER A 1 95 ? 4.411 -10.315 -2.846 1.00 92.50 95 SER A C 1
ATOM 750 O O . SER A 1 95 ? 4.607 -9.573 -1.888 1.00 92.50 95 SER A O 1
ATOM 752 N N . LEU A 1 96 ? 5.412 -10.734 -3.632 1.00 93.44 96 LEU A N 1
ATOM 753 C CA . LEU A 1 96 ? 6.797 -10.298 -3.435 1.00 93.44 96 LEU A CA 1
ATOM 754 C C . LEU A 1 96 ? 6.920 -8.776 -3.574 1.00 93.44 96 LEU A C 1
ATOM 756 O O . LEU A 1 96 ? 7.393 -8.120 -2.651 1.00 93.44 96 LEU A O 1
ATOM 760 N N . VAL A 1 97 ? 6.454 -8.205 -4.686 1.00 93.69 97 VAL A N 1
ATOM 761 C CA . VAL A 1 97 ? 6.533 -6.760 -4.950 1.00 93.69 97 VAL A CA 1
ATOM 762 C C . VAL A 1 97 ? 5.797 -5.959 -3.879 1.00 93.69 97 VAL A C 1
ATOM 764 O O . VAL A 1 97 ? 6.343 -4.980 -3.364 1.00 93.69 97 VAL A O 1
ATOM 767 N N . VAL A 1 98 ? 4.585 -6.376 -3.508 1.00 95.62 98 VAL A N 1
ATOM 768 C CA . VAL A 1 98 ? 3.808 -5.748 -2.433 1.00 95.62 98 VAL A CA 1
ATOM 769 C C . VAL A 1 98 ? 4.562 -5.849 -1.116 1.00 95.62 98 VAL A C 1
ATOM 771 O O . VAL A 1 98 ? 4.722 -4.835 -0.440 1.00 95.62 98 VAL A O 1
ATOM 774 N N . SER A 1 99 ? 5.097 -7.026 -0.783 1.00 96.75 99 SER A N 1
ATOM 775 C CA . SER A 1 99 ? 5.842 -7.225 0.458 1.00 96.75 99 SER A CA 1
ATOM 776 C C . SER A 1 99 ? 7.065 -6.311 0.561 1.00 96.75 99 SER A C 1
ATOM 778 O O . SER A 1 99 ? 7.238 -5.639 1.575 1.00 96.75 99 SER A O 1
ATOM 780 N N . SER A 1 100 ? 7.845 -6.202 -0.517 1.00 96.50 100 SER A N 1
ATOM 781 C CA . SER A 1 100 ? 9.075 -5.412 -0.556 1.00 96.50 100 SER A CA 1
ATOM 782 C C . SER A 1 100 ? 8.825 -3.906 -0.586 1.00 96.50 100 SER A C 1
ATOM 784 O O . SER A 1 100 ? 9.618 -3.143 -0.044 1.00 96.50 100 SER A O 1
ATOM 786 N N . THR A 1 101 ? 7.742 -3.451 -1.224 1.00 97.19 101 THR A N 1
ATOM 787 C CA . THR A 1 101 ? 7.488 -2.011 -1.431 1.00 97.19 101 THR A CA 1
ATOM 788 C C . THR A 1 101 ? 6.554 -1.382 -0.399 1.00 97.19 101 THR A C 1
ATOM 790 O O . THR A 1 101 ? 6.489 -0.154 -0.321 1.00 97.19 101 THR A O 1
ATOM 793 N N . TRP A 1 102 ? 5.860 -2.190 0.408 1.00 96.81 102 TRP A N 1
ATOM 794 C CA . TRP A 1 102 ? 4.822 -1.755 1.347 1.00 96.81 102 TRP A CA 1
ATOM 795 C C . TRP A 1 102 ? 5.209 -0.546 2.199 1.00 96.81 102 TRP A C 1
ATOM 797 O O . TRP A 1 102 ? 4.547 0.489 2.120 1.00 96.81 102 TRP A O 1
ATOM 807 N N . ASP A 1 103 ? 6.295 -0.646 2.970 1.00 94.69 103 ASP A N 1
ATOM 808 C CA . ASP A 1 103 ? 6.689 0.396 3.927 1.00 94.69 103 ASP A CA 1
ATOM 809 C C . ASP A 1 103 ? 6.965 1.731 3.232 1.00 94.69 103 ASP A C 1
ATOM 811 O O . ASP A 1 103 ? 6.562 2.794 3.710 1.00 94.69 103 ASP A O 1
ATOM 815 N N . GLN A 1 104 ? 7.589 1.682 2.055 1.00 95.25 104 GLN A N 1
ATOM 816 C CA . GLN A 1 104 ? 7.890 2.876 1.281 1.00 95.25 104 GLN A CA 1
ATOM 817 C C . GLN A 1 104 ? 6.614 3.512 0.714 1.00 95.25 104 GLN A C 1
ATOM 819 O O . GLN A 1 104 ? 6.474 4.735 0.736 1.00 95.25 104 GLN A O 1
ATOM 824 N N . VAL A 1 105 ? 5.647 2.712 0.252 1.00 95.69 105 VAL A N 1
ATOM 825 C CA . VAL A 1 105 ? 4.351 3.235 -0.208 1.00 95.69 105 VAL A CA 1
ATOM 826 C C . VAL A 1 105 ? 3.550 3.820 0.966 1.00 95.69 105 VAL A C 1
ATOM 828 O O . VAL A 1 105 ? 2.978 4.901 0.824 1.00 95.69 105 VAL A O 1
ATOM 831 N N . VAL A 1 106 ? 3.561 3.184 2.143 1.00 93.69 106 VAL A N 1
ATOM 832 C CA . VAL A 1 106 ? 2.951 3.722 3.377 1.00 93.69 106 VAL A CA 1
ATOM 833 C C . VAL A 1 106 ? 3.591 5.053 3.782 1.00 93.69 106 VAL A C 1
ATOM 835 O O . VAL A 1 106 ? 2.886 6.008 4.130 1.00 93.69 106 VAL A O 1
ATOM 838 N N . LEU A 1 107 ? 4.917 5.162 3.691 1.00 91.88 107 LEU A N 1
ATOM 839 C CA . LEU A 1 107 ? 5.640 6.400 3.972 1.00 91.88 107 LEU A CA 1
ATOM 840 C C . LEU A 1 107 ? 5.227 7.526 3.011 1.00 91.88 107 LEU A C 1
ATOM 842 O O . LEU A 1 107 ? 4.950 8.643 3.458 1.00 91.88 107 LEU A O 1
ATOM 846 N N . LEU A 1 108 ? 5.121 7.237 1.710 1.00 91.44 108 LEU A N 1
ATOM 847 C CA . LEU A 1 108 ? 4.658 8.201 0.705 1.00 91.44 108 LEU A CA 1
ATOM 848 C C . LEU A 1 108 ? 3.198 8.617 0.947 1.00 91.44 108 LEU A C 1
ATOM 850 O O . LEU A 1 108 ? 2.865 9.801 0.890 1.00 91.44 108 LEU A O 1
ATOM 854 N N . ALA A 1 109 ? 2.325 7.665 1.273 1.00 90.75 109 ALA A N 1
ATOM 855 C CA . ALA A 1 109 ? 0.917 7.925 1.555 1.00 90.75 109 ALA A CA 1
ATOM 856 C C . ALA A 1 109 ? 0.715 8.843 2.777 1.00 90.75 109 ALA A C 1
ATOM 858 O O . ALA A 1 109 ? -0.133 9.742 2.756 1.00 90.75 109 ALA A O 1
ATOM 859 N N . SER A 1 110 ? 1.512 8.652 3.829 1.00 86.75 110 SER A N 1
ATOM 860 C CA . SER A 1 110 ? 1.380 9.381 5.096 1.00 86.75 110 SER A CA 1
ATOM 861 C C . SER A 1 110 ? 2.091 10.740 5.088 1.00 86.75 110 SER A C 1
ATOM 863 O O . SER A 1 110 ? 1.495 11.752 5.481 1.00 86.75 110 SER A O 1
ATOM 865 N N . SER A 1 111 ? 3.330 10.797 4.594 1.00 83.50 111 SER A N 1
ATOM 866 C CA . SER A 1 111 ? 4.268 11.891 4.894 1.00 83.50 111 SER A CA 1
ATOM 867 C C . SER A 1 111 ? 4.735 12.726 3.699 1.00 83.50 111 SER A C 1
ATOM 869 O O . SER A 1 111 ? 5.352 13.770 3.915 1.00 83.50 111 SER A O 1
ATOM 871 N N . ASP A 1 112 ? 4.428 12.331 2.457 1.00 83.69 112 ASP A N 1
ATOM 872 C CA . ASP A 1 112 ? 4.883 13.090 1.286 1.00 83.69 112 ASP A CA 1
ATOM 873 C C . ASP A 1 112 ? 4.332 14.528 1.290 1.00 83.69 112 ASP A C 1
ATOM 875 O O . ASP A 1 112 ? 3.199 14.784 1.712 1.00 83.69 112 ASP A O 1
ATOM 879 N N . SER A 1 113 ? 5.140 15.481 0.828 1.00 82.12 113 SER A N 1
ATOM 880 C CA . SER A 1 113 ? 4.766 16.893 0.750 1.00 82.12 113 SER A CA 1
ATOM 881 C C . SER A 1 113 ? 3.861 17.198 -0.448 1.00 82.12 113 SER A C 1
ATOM 883 O O . SER A 1 113 ? 3.093 18.162 -0.412 1.00 82.12 113 SER A O 1
ATOM 885 N N . LEU A 1 114 ? 3.908 16.377 -1.502 1.00 85.62 114 LEU A N 1
ATOM 886 C CA . LEU A 1 114 ? 3.110 16.532 -2.709 1.00 85.62 114 LEU A CA 1
ATOM 887 C C . LEU A 1 114 ? 1.823 15.715 -2.615 1.00 85.62 114 LEU A C 1
ATOM 889 O O . LEU A 1 114 ? 1.808 14.492 -2.744 1.00 85.62 114 LEU A O 1
ATOM 893 N N . LEU A 1 115 ? 0.702 16.423 -2.491 1.00 84.75 115 LEU A N 1
ATOM 894 C CA . LEU A 1 115 ? -0.634 15.830 -2.428 1.00 84.75 115 LEU A CA 1
ATOM 895 C C . LEU A 1 115 ? -0.934 14.800 -3.546 1.00 84.75 115 LEU A C 1
ATOM 897 O O . LEU A 1 115 ? -1.500 13.755 -3.221 1.00 84.75 115 LEU A O 1
ATOM 901 N N . PRO A 1 116 ? -0.548 15.007 -4.825 1.00 84.38 116 PRO A N 1
ATOM 902 C CA . PRO A 1 116 ? -0.776 14.005 -5.866 1.00 84.38 116 PRO A CA 1
ATOM 903 C C . PRO A 1 116 ? -0.069 12.670 -5.601 1.00 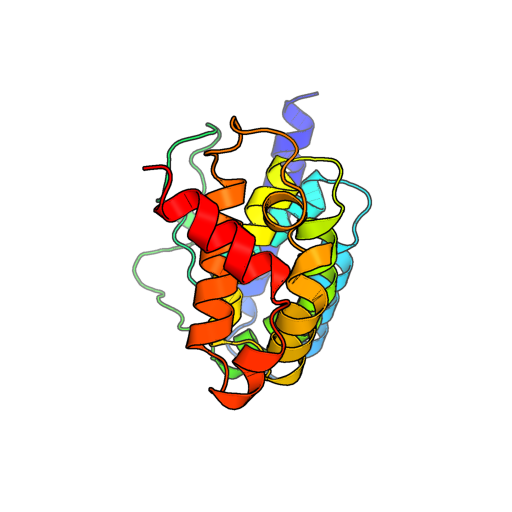84.38 116 PRO A C 1
ATOM 905 O O . PRO A 1 116 ? -0.673 11.625 -5.832 1.00 84.38 116 PRO A O 1
ATOM 908 N N . LEU A 1 117 ? 1.166 12.688 -5.078 1.00 86.44 117 LEU A N 1
ATOM 909 C CA . LEU A 1 117 ? 1.898 11.468 -4.713 1.00 86.44 117 LEU A CA 1
ATOM 910 C C . LEU A 1 117 ? 1.196 10.730 -3.576 1.00 86.44 117 LEU A C 1
ATOM 912 O O . LEU A 1 117 ? 1.015 9.519 -3.666 1.00 86.44 117 LEU A O 1
ATOM 916 N N . LYS A 1 118 ? 0.716 11.458 -2.560 1.00 89.62 118 LYS A N 1
ATOM 917 C CA . LYS A 1 118 ? -0.059 10.860 -1.463 1.00 89.62 118 LYS A CA 1
ATOM 918 C C . LYS A 1 118 ? -1.307 10.148 -1.969 1.00 89.62 118 LYS A C 1
ATOM 920 O O . LYS A 1 118 ? -1.578 9.028 -1.560 1.00 89.62 118 LYS A O 1
ATOM 925 N N . ILE A 1 119 ? -2.066 10.793 -2.861 1.00 87.44 119 ILE A N 1
ATOM 926 C CA . ILE A 1 119 ? -3.294 10.223 -3.435 1.00 87.44 119 ILE A CA 1
ATOM 927 C C . ILE A 1 119 ? -2.978 8.939 -4.209 1.00 87.44 119 ILE A C 1
ATOM 929 O O . ILE A 1 119 ? -3.645 7.931 -3.994 1.00 87.44 119 ILE A O 1
ATOM 933 N N . HIS A 1 120 ? -1.945 8.951 -5.058 1.00 90.00 120 HIS A N 1
ATOM 934 C CA . HIS A 1 120 ? -1.547 7.767 -5.826 1.00 90.00 120 HIS A CA 1
ATOM 935 C C . HIS A 1 120 ? -1.031 6.645 -4.920 1.00 90.00 120 HIS A C 1
ATOM 937 O O . HIS A 1 120 ? -1.384 5.491 -5.132 1.00 90.00 120 HIS A O 1
ATOM 943 N N . ALA A 1 121 ? -0.259 6.967 -3.881 1.00 93.50 121 ALA A N 1
ATOM 944 C CA . ALA A 1 121 ? 0.217 5.987 -2.911 1.00 93.50 121 ALA A CA 1
ATOM 945 C C . ALA A 1 121 ? -0.935 5.369 -2.099 1.00 93.50 121 ALA A C 1
ATOM 947 O O . ALA A 1 121 ? -0.986 4.154 -1.942 1.00 93.50 121 ALA A O 1
ATOM 948 N N . LEU A 1 122 ? -1.905 6.170 -1.642 1.00 92.00 122 LEU A N 1
ATOM 949 C CA . LEU A 1 122 ? -3.102 5.661 -0.960 1.00 92.00 122 LEU A CA 1
ATOM 950 C C . LEU A 1 122 ? -3.934 4.761 -1.880 1.00 92.00 122 LEU A C 1
ATOM 952 O O . LEU A 1 122 ? -4.362 3.691 -1.457 1.00 92.00 122 LEU A O 1
ATOM 956 N N . ALA A 1 123 ? -4.146 5.164 -3.135 1.00 91.94 123 ALA A N 1
ATOM 957 C CA . ALA A 1 123 ? -4.841 4.335 -4.115 1.00 91.94 123 ALA A CA 1
ATOM 958 C C . ALA A 1 123 ? -4.096 3.017 -4.363 1.00 91.94 123 ALA A C 1
ATOM 960 O O . ALA A 1 123 ? -4.716 1.956 -4.371 1.00 91.94 123 ALA A O 1
ATOM 961 N N . LEU A 1 124 ? -2.770 3.068 -4.518 1.00 94.25 124 LEU A N 1
ATOM 962 C CA . LEU A 1 124 ? -1.931 1.882 -4.672 1.00 94.25 124 LEU A CA 1
ATOM 963 C C . LEU A 1 124 ? -2.061 0.936 -3.474 1.00 94.25 124 LEU A C 1
ATOM 965 O O . LEU A 1 124 ? -2.263 -0.256 -3.676 1.00 94.25 124 LEU A O 1
ATOM 969 N N . LEU A 1 125 ? -2.042 1.460 -2.244 1.00 94.88 125 LEU A N 1
ATOM 970 C CA . LEU A 1 125 ? -2.243 0.652 -1.039 1.00 94.88 125 LEU A CA 1
ATOM 971 C C . LEU A 1 125 ? -3.599 -0.062 -1.035 1.00 94.88 125 LEU A C 1
ATOM 973 O O . LEU A 1 125 ? -3.654 -1.217 -0.630 1.00 94.88 125 LEU A O 1
ATOM 977 N N . VAL A 1 126 ? -4.676 0.566 -1.529 1.00 92.44 126 VAL A N 1
ATOM 978 C CA . VAL A 1 126 ? -5.986 -0.106 -1.661 1.00 92.44 126 VAL A CA 1
ATOM 979 C C . VAL A 1 126 ? -5.871 -1.319 -2.584 1.00 92.44 126 VAL A C 1
ATOM 981 O O . VAL A 1 126 ? -6.400 -2.382 -2.267 1.00 92.44 126 VAL A O 1
ATOM 984 N N . ALA A 1 127 ? -5.150 -1.183 -3.699 1.00 91.69 127 ALA A N 1
ATOM 985 C CA . ALA A 1 127 ? -4.938 -2.280 -4.641 1.00 91.69 127 ALA A CA 1
ATOM 986 C C . ALA A 1 127 ? -3.901 -3.314 -4.168 1.00 91.69 127 ALA A C 1
ATOM 988 O O . ALA A 1 127 ? -3.908 -4.439 -4.657 1.00 91.69 127 ALA A O 1
ATOM 989 N N . TYR A 1 128 ? -3.038 -2.967 -3.210 1.00 94.88 128 TYR A N 1
ATOM 990 C CA . TYR A 1 128 ? -2.099 -3.897 -2.577 1.00 94.88 128 TYR A CA 1
ATOM 991 C C . TYR A 1 128 ? -2.773 -4.840 -1.578 1.00 94.88 128 TYR A C 1
ATOM 993 O O . TYR A 1 128 ? -2.272 -5.944 -1.384 1.00 94.88 128 TYR A O 1
ATOM 1001 N N . MET A 1 129 ? -3.895 -4.437 -0.965 1.00 93.62 129 MET A N 1
ATOM 1002 C CA . MET A 1 129 ? -4.544 -5.193 0.120 1.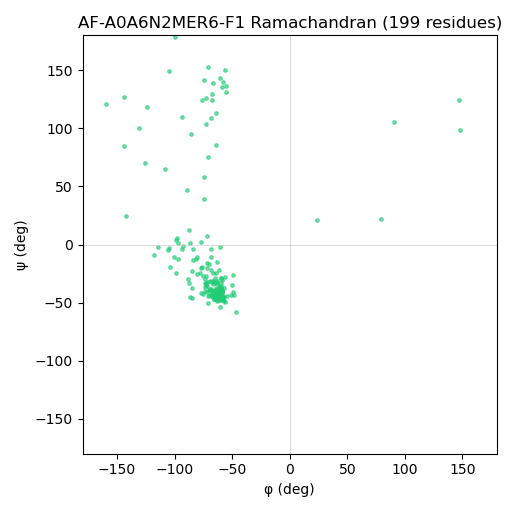00 93.62 129 MET A CA 1
ATOM 1003 C C . MET A 1 129 ? -4.751 -6.694 -0.158 1.00 93.62 129 MET A C 1
ATOM 1005 O O . MET A 1 129 ? -4.446 -7.475 0.740 1.00 93.62 129 MET A O 1
ATOM 1009 N N . PRO A 1 130 ? -5.198 -7.136 -1.355 1.00 93.38 130 PRO A N 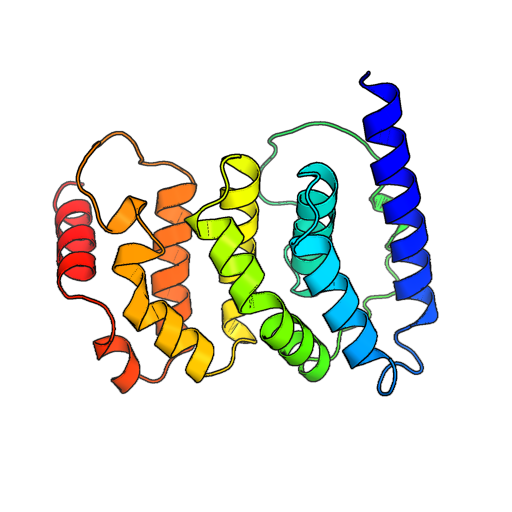1
ATOM 1010 C CA . PRO A 1 130 ? -5.398 -8.561 -1.631 1.00 93.38 130 PRO A CA 1
ATOM 1011 C C . PRO A 1 130 ? -4.106 -9.390 -1.596 1.00 93.38 130 PRO A C 1
ATOM 1013 O O . PRO A 1 130 ? -4.161 -10.594 -1.375 1.00 93.38 130 PRO A O 1
ATOM 1016 N N . TYR A 1 131 ? -2.955 -8.754 -1.824 1.00 94.69 131 TYR A N 1
ATOM 1017 C CA . TYR A 1 131 ? -1.650 -9.410 -1.938 1.00 94.69 131 TYR A CA 1
ATOM 1018 C C . TYR A 1 131 ? -0.764 -9.193 -0.703 1.00 94.69 131 TYR A C 1
ATOM 1020 O O . TYR A 1 131 ? 0.345 -9.727 -0.640 1.00 94.69 131 TYR A O 1
ATOM 1028 N N . ALA A 1 132 ? -1.221 -8.378 0.252 1.00 96.12 132 ALA A N 1
ATOM 1029 C CA . ALA A 1 132 ? -0.469 -8.016 1.442 1.00 96.12 132 ALA A CA 1
ATOM 1030 C C . ALA A 1 132 ? -0.427 -9.169 2.454 1.00 96.12 132 ALA A C 1
ATOM 1032 O O . ALA A 1 132 ? -1.412 -9.870 2.691 1.00 96.12 132 ALA A O 1
ATOM 1033 N N . GLY A 1 133 ? 0.722 -9.344 3.105 1.00 95.44 133 GLY A N 1
ATOM 1034 C CA . GLY A 1 133 ? 0.870 -10.314 4.184 1.00 95.44 133 GLY A CA 1
ATOM 1035 C C . GLY A 1 133 ? 0.131 -9.879 5.453 1.00 95.44 133 GLY A C 1
ATOM 1036 O O . GLY A 1 133 ? 0.011 -8.688 5.746 1.00 95.44 133 GLY A O 1
ATOM 1037 N N . ARG A 1 134 ? -0.286 -10.847 6.282 1.00 95.62 134 ARG A N 1
ATOM 1038 C CA . ARG A 1 134 ? -1.016 -10.580 7.539 1.00 95.62 134 ARG A CA 1
ATOM 1039 C C . ARG A 1 134 ? -0.319 -9.552 8.437 1.00 95.62 134 ARG A C 1
ATOM 1041 O O . ARG A 1 134 ? -0.975 -8.653 8.947 1.00 95.62 134 ARG A O 1
ATOM 1048 N N . GLN A 1 135 ? 1.003 -9.643 8.606 1.00 95.94 135 GLN A N 1
ATOM 1049 C CA . GLN A 1 135 ? 1.753 -8.700 9.450 1.00 95.94 135 GLN A CA 1
ATOM 1050 C C . GLN A 1 135 ? 1.707 -7.258 8.927 1.00 95.94 135 GLN A C 1
ATOM 1052 O O . GLN A 1 135 ? 1.705 -6.318 9.721 1.00 95.94 135 GLN A O 1
ATOM 1057 N N . GLN A 1 136 ? 1.643 -7.075 7.608 1.00 96.25 136 GLN A N 1
ATOM 1058 C CA . GLN A 1 136 ? 1.557 -5.756 6.983 1.00 96.25 136 GLN A CA 1
ATOM 1059 C C . GLN A 1 136 ? 0.186 -5.134 7.240 1.00 96.25 136 GLN A C 1
ATOM 1061 O O . GLN A 1 136 ? 0.101 -3.981 7.664 1.00 96.25 136 GLN A O 1
ATOM 1066 N N . LEU A 1 137 ? -0.874 -5.933 7.080 1.00 96.38 137 LEU A N 1
ATOM 1067 C CA . LEU A 1 137 ? -2.241 -5.531 7.403 1.00 96.38 137 LEU A CA 1
ATOM 1068 C C . LEU A 1 137 ? -2.389 -5.210 8.894 1.00 96.38 137 LEU A C 1
ATOM 1070 O O . LEU A 1 137 ? -2.871 -4.136 9.233 1.00 96.38 137 LEU A O 1
ATOM 1074 N N . GLN A 1 138 ? -1.900 -6.073 9.789 1.00 95.69 138 GLN A N 1
ATOM 1075 C CA . GLN A 1 138 ? -1.924 -5.831 11.237 1.00 95.69 138 GLN A CA 1
ATOM 1076 C C . GLN A 1 138 ? -1.180 -4.548 11.622 1.00 95.69 138 GLN A C 1
ATOM 1078 O O . GLN A 1 138 ? -1.708 -3.738 12.382 1.00 95.69 138 GLN A O 1
ATOM 1083 N N . SER A 1 139 ? 0.022 -4.336 11.075 1.00 93.56 139 SER A N 1
ATOM 1084 C CA . SER A 1 139 ? 0.809 -3.124 11.338 1.00 93.56 139 SER A CA 1
ATOM 1085 C C . SER A 1 139 ? 0.081 -1.870 10.853 1.00 93.56 139 SER A C 1
ATOM 1087 O O . SER A 1 139 ? 0.053 -0.864 11.556 1.00 93.56 139 SER A O 1
ATOM 1089 N N . PHE A 1 140 ? -0.564 -1.936 9.685 1.00 93.62 140 PHE A N 1
ATOM 1090 C CA . PHE A 1 140 ? -1.376 -0.840 9.163 1.00 93.62 140 PHE A CA 1
ATOM 1091 C C . PHE A 1 140 ? -2.617 -0.564 10.014 1.00 93.62 140 PHE A C 1
ATOM 1093 O O . PHE A 1 140 ? -2.867 0.590 10.349 1.00 93.62 140 PHE A O 1
ATOM 1100 N N . LEU A 1 141 ? -3.370 -1.600 10.398 1.00 92.94 141 LEU A N 1
ATOM 1101 C CA . LEU A 1 141 ? -4.554 -1.473 11.251 1.00 92.94 141 LEU A CA 1
ATOM 1102 C C . LEU A 1 141 ? -4.201 -0.845 12.605 1.00 92.94 141 LEU A C 1
ATOM 1104 O O . LEU A 1 141 ? -4.891 0.070 13.052 1.00 92.94 141 LEU A O 1
ATOM 1108 N N . ALA A 1 142 ? -3.097 -1.288 13.213 1.00 91.69 142 ALA A N 1
ATOM 1109 C CA . ALA A 1 142 ? -2.604 -0.759 14.481 1.00 91.69 142 ALA A CA 1
ATOM 1110 C C . ALA A 1 142 ? -2.115 0.697 14.380 1.00 91.69 142 ALA A C 1
ATOM 1112 O O . ALA A 1 142 ? -2.236 1.447 15.343 1.00 91.69 142 ALA A O 1
ATOM 1113 N N . ALA A 1 143 ? -1.576 1.103 13.226 1.00 89.12 143 ALA A N 1
ATOM 1114 C CA . ALA A 1 143 ? -1.056 2.452 12.988 1.00 89.12 143 ALA A CA 1
ATOM 1115 C C . ALA A 1 143 ? -2.043 3.381 12.259 1.00 89.12 143 ALA A C 1
ATOM 1117 O O . ALA A 1 143 ? -1.673 4.496 11.885 1.00 89.12 143 ALA A O 1
ATOM 1118 N N . ALA A 1 144 ? -3.280 2.945 12.014 1.00 85.19 144 ALA A N 1
ATOM 1119 C CA . ALA A 1 144 ? -4.218 3.629 11.129 1.00 85.19 144 ALA A CA 1
ATOM 1120 C C . ALA A 1 144 ? -4.541 5.076 11.555 1.00 85.19 144 ALA A C 1
ATOM 1122 O O . ALA A 1 144 ? -4.816 5.927 10.709 1.00 85.19 144 ALA A O 1
ATOM 1123 N N . ASP A 1 145 ? -4.477 5.380 12.849 1.00 80.69 145 ASP A N 1
ATOM 1124 C CA . ASP A 1 145 ? -4.734 6.701 13.432 1.00 80.69 145 ASP A CA 1
ATOM 1125 C C . ASP A 1 145 ? -3.643 7.723 13.068 1.00 80.69 145 ASP A C 1
ATOM 1127 O O . ASP A 1 145 ? -3.925 8.893 12.780 1.00 80.69 145 ASP A O 1
ATOM 1131 N N . SER A 1 146 ? -2.396 7.257 13.035 1.00 76.81 146 SER A N 1
ATOM 1132 C CA . SER A 1 146 ? -1.219 8.026 12.645 1.00 76.81 146 SER A CA 1
ATOM 1133 C C . SER A 1 146 ? -1.003 8.026 11.128 1.00 76.81 146 SER A C 1
ATOM 1135 O O . SER A 1 146 ? -0.664 9.063 10.565 1.00 76.81 146 SER A O 1
ATOM 1137 N N . ALA A 1 147 ? -1.269 6.911 10.443 1.00 70.00 147 ALA A N 1
ATOM 1138 C CA . ALA A 1 147 ? -1.081 6.775 9.000 1.00 70.00 147 ALA A CA 1
ATOM 1139 C C . ALA A 1 147 ? -2.146 7.537 8.192 1.00 70.00 147 ALA A C 1
ATOM 1141 O O . ALA A 1 147 ? -1.840 8.142 7.162 1.00 70.00 147 ALA A O 1
ATOM 1142 N N . LEU A 1 148 ? -3.395 7.558 8.671 1.00 72.38 148 LEU A N 1
ATOM 1143 C CA . LEU A 1 148 ? -4.524 8.220 8.017 1.00 72.38 148 LEU A CA 1
ATOM 1144 C C . LEU A 1 148 ? -4.916 9.480 8.792 1.00 72.38 148 LEU A C 1
ATOM 1146 O O . LEU A 1 148 ? -6.023 9.594 9.315 1.00 72.38 148 LEU A O 1
ATOM 1150 N N . HIS A 1 149 ? -4.022 10.474 8.831 1.00 66.38 149 HIS A N 1
ATOM 1151 C CA . HIS A 1 149 ? -4.246 11.747 9.536 1.00 66.38 149 HIS A CA 1
ATOM 1152 C C . HIS A 1 149 ? -5.594 12.435 9.217 1.00 66.38 149 HIS A C 1
ATOM 1154 O O . HIS A 1 149 ? -6.121 13.163 10.059 1.00 66.38 149 HIS A O 1
ATOM 1160 N N . VAL A 1 150 ? -6.176 12.184 8.035 1.00 59.34 150 VAL A N 1
ATOM 1161 C CA . VAL A 1 150 ? -7.505 12.675 7.613 1.00 59.34 150 VAL A CA 1
ATOM 1162 C C . VAL A 1 150 ? -8.652 12.057 8.432 1.00 59.34 150 VAL A C 1
ATOM 1164 O O . VAL A 1 150 ? -9.668 12.713 8.667 1.00 59.34 150 VAL A O 1
ATOM 1167 N N . LEU A 1 151 ? -8.488 10.813 8.891 1.00 57.62 151 LEU A N 1
ATOM 1168 C CA . LEU A 1 151 ? -9.419 10.124 9.786 1.00 57.62 151 LEU A CA 1
ATOM 1169 C C . LEU A 1 151 ? -9.110 10.389 11.263 1.00 57.62 151 LEU A C 1
ATOM 1171 O O . LEU A 1 151 ? -10.039 10.397 12.061 1.00 57.62 151 LEU A O 1
ATOM 1175 N N . GLY A 1 152 ? -7.845 10.631 11.629 1.00 51.28 152 GLY A N 1
ATOM 1176 C CA . GLY A 1 152 ? -7.412 10.810 13.022 1.00 51.28 152 GLY A CA 1
ATOM 1177 C C . GLY A 1 152 ? -7.661 12.199 13.632 1.00 51.28 152 GLY A C 1
ATOM 1178 O O . GLY A 1 152 ? -7.786 12.312 14.850 1.00 51.28 152 GLY A O 1
ATOM 1179 N N . LYS A 1 153 ? -7.758 13.276 12.833 1.00 52.75 153 LYS A N 1
ATOM 1180 C CA . LYS A 1 153 ? -7.989 14.642 13.349 1.00 52.75 153 LYS A CA 1
ATOM 1181 C C . LYS A 1 153 ? -9.223 15.302 12.733 1.00 52.75 153 LYS A C 1
ATOM 1183 O O . LYS A 1 153 ? -9.285 15.584 11.539 1.00 52.75 153 LYS A O 1
ATOM 1188 N N . VAL A 1 154 ? -10.192 15.618 13.594 1.00 47.38 154 VAL A N 1
ATOM 1189 C CA . VAL A 1 154 ? -11.412 16.391 13.299 1.00 47.38 154 VAL A CA 1
ATOM 1190 C C . VAL A 1 154 ? -11.068 17.878 13.146 1.00 47.38 154 VAL A C 1
ATOM 1192 O O . VAL A 1 154 ? -11.545 18.701 13.919 1.00 47.38 154 VAL A O 1
ATOM 1195 N N . THR A 1 155 ? -10.184 18.262 12.222 1.00 41.44 155 THR A N 1
ATOM 1196 C CA . THR A 1 155 ? -9.825 19.688 12.107 1.00 41.44 155 THR A CA 1
ATOM 1197 C C . THR A 1 155 ? -10.541 20.442 11.006 1.00 41.44 155 THR A C 1
ATOM 1199 O O . THR A 1 155 ? -10.763 21.625 11.219 1.00 41.44 155 THR A O 1
ATOM 1202 N N . HIS A 1 156 ? -11.045 19.828 9.927 1.00 42.00 156 HIS A N 1
ATOM 1203 C CA . HIS A 1 156 ? -11.867 20.575 8.960 1.00 42.00 156 HIS A CA 1
ATOM 1204 C C . HIS A 1 156 ? -13.018 19.740 8.362 1.00 42.00 156 HIS A C 1
ATOM 1206 O O . HIS A 1 156 ? -12.766 18.671 7.803 1.00 42.00 156 HIS A O 1
ATOM 1212 N N . PRO A 1 157 ? -14.279 20.223 8.423 1.00 44.78 157 PRO A N 1
ATOM 1213 C CA . PRO A 1 157 ? -15.439 19.558 7.817 1.00 44.78 157 PRO A CA 1
ATOM 1214 C C . PRO A 1 157 ? -15.415 19.572 6.277 1.00 44.78 157 PRO A C 1
ATOM 1216 O O . PRO A 1 157 ? -16.265 18.965 5.647 1.00 44.78 157 PRO A O 1
ATOM 1219 N N . THR A 1 158 ? -14.433 20.228 5.658 1.00 43.66 158 THR A N 1
ATOM 1220 C CA . THR A 1 158 ? -14.358 20.455 4.208 1.00 43.66 158 THR A CA 1
ATOM 1221 C C . THR A 1 158 ? -13.576 19.394 3.425 1.00 43.66 158 THR A C 1
ATOM 1223 O O . THR A 1 158 ? -13.486 19.489 2.206 1.00 43.66 158 THR A O 1
ATOM 1226 N N . CYS A 1 159 ? -13.000 18.377 4.079 1.00 47.53 159 CYS A N 1
ATOM 1227 C CA . CYS A 1 159 ? -12.261 17.297 3.406 1.00 47.53 159 CYS A CA 1
ATOM 1228 C C . CYS A 1 159 ? -13.160 16.115 2.993 1.00 47.53 159 CYS A C 1
ATOM 1230 O O . CYS A 1 159 ? -12.793 14.958 3.179 1.00 47.53 159 CYS A O 1
ATOM 1232 N N . GLU A 1 160 ? -14.308 16.381 2.366 1.00 56.31 160 GLU A N 1
ATOM 1233 C CA . GLU A 1 160 ? -15.078 15.370 1.613 1.00 56.31 160 GLU A CA 1
ATOM 1234 C C . GLU A 1 160 ? -14.413 15.026 0.261 1.00 56.31 160 GLU A C 1
ATOM 1236 O O . GLU A 1 160 ? -15.056 14.889 -0.778 1.00 56.31 160 GLU A O 1
ATOM 1241 N N . GLY A 1 161 ? -13.083 14.941 0.255 1.00 71.75 161 GLY A N 1
ATOM 1242 C CA . GLY A 1 161 ? -12.278 14.777 -0.949 1.00 71.75 161 GLY A CA 1
ATOM 1243 C C . GLY A 1 161 ? -11.824 13.335 -1.198 1.00 71.75 161 GLY A C 1
ATOM 1244 O O . GLY A 1 161 ? -12.048 12.444 -0.371 1.00 71.75 161 GLY A O 1
ATOM 1245 N N . PRO A 1 162 ? -11.098 13.106 -2.308 1.00 74.81 162 PRO A N 1
ATOM 1246 C CA . PRO A 1 162 ? -10.521 11.808 -2.664 1.00 74.81 162 PRO A CA 1
ATOM 1247 C C . PRO A 1 162 ? -9.713 11.153 -1.535 1.00 74.81 162 PRO A C 1
ATOM 1249 O O . PRO A 1 162 ? -9.791 9.944 -1.350 1.00 74.81 162 PRO A O 1
ATOM 1252 N N . LEU A 1 163 ? -9.005 11.942 -0.717 1.00 78.19 163 LEU A N 1
ATOM 1253 C CA . LEU A 1 163 ? -8.232 11.430 0.420 1.00 78.19 163 LEU A CA 1
ATOM 1254 C C . LEU A 1 163 ? -9.087 10.730 1.480 1.00 78.19 163 LEU A C 1
ATOM 1256 O O . LEU A 1 163 ? -8.671 9.699 2.003 1.00 78.19 163 LEU A O 1
ATOM 1260 N N . LEU A 1 164 ? -10.262 11.274 1.813 1.00 80.50 164 LEU A N 1
ATOM 1261 C CA . LEU A 1 164 ? -11.151 10.654 2.797 1.00 80.50 164 LEU A CA 1
ATOM 1262 C C . LEU A 1 164 ? -11.715 9.344 2.245 1.00 80.50 164 LEU A C 1
ATOM 1264 O O . LEU A 1 164 ? -11.693 8.335 2.943 1.00 80.50 164 LEU A O 1
ATOM 1268 N N . ARG A 1 165 ? -12.158 9.346 0.981 1.00 83.94 165 ARG A N 1
ATOM 1269 C CA . ARG A 1 165 ? -12.666 8.141 0.306 1.00 83.94 165 ARG A CA 1
ATOM 1270 C C . ARG A 1 165 ? -11.608 7.043 0.259 1.00 83.94 165 ARG A C 1
ATOM 1272 O O . ARG A 1 165 ? -11.904 5.914 0.626 1.00 83.94 165 ARG A O 1
ATOM 1279 N N . LEU A 1 166 ? -10.377 7.386 -0.118 1.00 86.06 166 LEU A N 1
ATOM 1280 C CA . LEU A 1 166 ? -9.257 6.447 -0.138 1.00 86.06 166 LEU A CA 1
ATOM 1281 C C . LEU A 1 166 ? -8.895 5.954 1.266 1.00 86.06 166 LEU A C 1
ATOM 1283 O O . LEU A 1 166 ? -8.683 4.765 1.448 1.00 86.06 16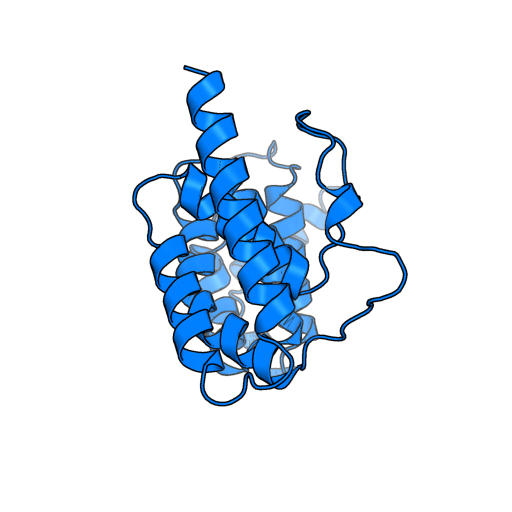6 LEU A O 1
ATOM 1287 N N . SER A 1 167 ? -8.891 6.828 2.275 1.00 86.56 167 SER A N 1
ATOM 1288 C CA . SER A 1 167 ? -8.623 6.422 3.663 1.00 86.56 167 SER A CA 1
ATOM 1289 C C . SER A 1 167 ? -9.678 5.436 4.177 1.00 86.56 167 SER A C 1
ATOM 1291 O O . SER A 1 167 ? -9.335 4.427 4.784 1.00 86.56 167 SER A O 1
ATOM 1293 N N . LEU A 1 168 ? -10.961 5.688 3.900 1.00 86.31 168 LEU A N 1
ATOM 1294 C CA . LEU A 1 168 ? -12.046 4.762 4.240 1.00 86.31 168 LEU A CA 1
ATOM 1295 C C . LEU A 1 168 ? -11.937 3.451 3.454 1.00 86.31 168 LEU A C 1
ATOM 1297 O O . LEU A 1 168 ? -12.112 2.384 4.036 1.00 86.31 168 LEU A O 1
ATOM 1301 N N . ALA A 1 169 ? -11.607 3.520 2.162 1.00 90.06 169 ALA A N 1
ATOM 1302 C CA . ALA A 1 169 ? -11.380 2.342 1.330 1.00 90.06 169 ALA A CA 1
ATOM 1303 C C . ALA A 1 169 ? -10.208 1.494 1.843 1.00 90.06 169 ALA A C 1
ATOM 1305 O O . ALA A 1 169 ? -10.290 0.272 1.800 1.00 90.06 169 ALA A O 1
ATOM 1306 N N . LEU A 1 170 ? -9.154 2.116 2.379 1.00 90.56 170 LEU A N 1
ATOM 1307 C CA . LEU A 1 170 ? -8.040 1.402 3.000 1.00 90.56 170 LEU A CA 1
ATOM 1308 C C . LEU A 1 170 ? -8.455 0.681 4.278 1.00 90.56 170 LEU A C 1
ATOM 1310 O O . LEU A 1 170 ? -8.102 -0.480 4.439 1.00 90.56 170 LEU A O 1
ATOM 1314 N N . ILE A 1 171 ? -9.219 1.331 5.163 1.00 91.00 171 ILE A N 1
ATOM 1315 C CA . ILE A 1 171 ? -9.748 0.669 6.366 1.00 91.00 171 ILE A CA 1
ATOM 1316 C C . ILE A 1 171 ? -10.665 -0.491 5.972 1.00 91.00 171 ILE A C 1
ATOM 1318 O O . ILE A 1 171 ? -10.503 -1.599 6.471 1.00 91.00 171 ILE A O 1
ATOM 1322 N N . ALA A 1 172 ? -11.592 -0.263 5.039 1.00 90.81 172 ALA A N 1
ATOM 1323 C CA . ALA A 1 172 ? -12.503 -1.298 4.562 1.00 90.81 172 ALA A CA 1
ATOM 1324 C C . ALA A 1 172 ? -11.755 -2.466 3.901 1.00 90.81 172 ALA A C 1
ATOM 1326 O O . ALA A 1 172 ? -12.057 -3.622 4.185 1.00 90.81 172 ALA A O 1
ATOM 1327 N N . GLY A 1 173 ? -10.761 -2.172 3.059 1.00 92.06 173 GLY A N 1
ATOM 1328 C CA . GLY A 1 173 ? -9.912 -3.168 2.412 1.00 92.06 173 GLY A CA 1
ATOM 1329 C C . GLY A 1 173 ? -9.096 -3.962 3.427 1.00 92.06 173 GLY A C 1
ATOM 1330 O O . GLY A 1 173 ? -9.133 -5.187 3.411 1.00 92.06 173 GLY A O 1
ATOM 1331 N N . ALA A 1 174 ? -8.434 -3.288 4.367 1.00 92.69 174 ALA A N 1
ATOM 1332 C CA . ALA A 1 174 ? -7.683 -3.956 5.421 1.00 92.69 174 ALA A CA 1
ATOM 1333 C C . ALA A 1 174 ? -8.587 -4.873 6.263 1.00 92.69 174 ALA A C 1
ATOM 1335 O O . ALA A 1 174 ? -8.198 -6.003 6.531 1.00 92.69 174 ALA A O 1
ATOM 1336 N N . CYS A 1 175 ? -9.812 -4.453 6.601 1.00 92.88 175 CYS A N 1
ATOM 1337 C CA . CYS A 1 175 ? -10.794 -5.315 7.269 1.00 92.88 175 CYS A CA 1
ATOM 1338 C C . CYS A 1 175 ? -11.229 -6.510 6.408 1.00 92.88 175 CYS A C 1
ATOM 1340 O O . CYS A 1 175 ? -11.378 -7.607 6.934 1.00 92.88 175 CYS A O 1
ATOM 1342 N N . LEU A 1 176 ? -11.446 -6.311 5.104 1.00 95.06 176 LEU A N 1
ATOM 1343 C CA . LEU A 1 176 ? -11.891 -7.362 4.183 1.00 95.06 176 LEU A CA 1
ATOM 1344 C C . LEU A 1 176 ? -10.852 -8.480 4.029 1.00 95.06 176 LEU A C 1
ATOM 1346 O O . LEU A 1 176 ? -11.224 -9.646 3.925 1.00 95.06 176 LEU A O 1
ATOM 1350 N N . TYR A 1 177 ? -9.568 -8.119 4.010 1.00 94.50 177 TYR A N 1
ATOM 1351 C CA . TYR A 1 177 ? -8.456 -9.055 3.817 1.00 94.50 177 TYR A CA 1
ATOM 1352 C C . TYR A 1 177 ? -7.776 -9.483 5.129 1.00 94.50 177 TYR A C 1
ATOM 1354 O O . TYR A 1 177 ? -6.807 -10.239 5.093 1.00 94.50 177 TYR A O 1
ATOM 1362 N N . SER A 1 178 ? -8.287 -9.051 6.288 1.00 94.56 178 SER A N 1
ATOM 1363 C CA . SER A 1 178 ? -7.785 -9.472 7.601 1.00 94.56 178 SER A CA 1
ATOM 1364 C C . SER A 1 178 ? -8.721 -10.474 8.284 1.00 94.56 178 SER A C 1
ATOM 1366 O O . SER A 1 178 ? -9.941 -10.397 8.130 1.00 94.56 178 SER A O 1
ATOM 1368 N N . PRO A 1 179 ? -8.180 -11.389 9.105 1.00 93.94 179 PRO A N 1
ATOM 1369 C CA . PRO A 1 179 ? -8.969 -12.164 10.055 1.00 93.94 179 PRO A CA 1
ATOM 1370 C C . PRO A 1 179 ? -9.770 -11.270 11.012 1.00 93.94 179 PRO A C 1
ATOM 1372 O O . PRO A 1 179 ? -9.337 -10.173 11.372 1.00 93.94 179 PRO A O 1
ATOM 1375 N N . ALA A 1 180 ? -10.924 -11.758 11.471 1.00 93.12 180 ALA A N 1
ATOM 1376 C CA . ALA A 1 180 ? -11.840 -10.978 12.305 1.00 93.12 180 ALA A CA 1
ATOM 1377 C C . ALA A 1 180 ? -11.203 -10.511 13.626 1.00 93.12 180 ALA A C 1
ATOM 1379 O O . ALA A 1 180 ? -11.509 -9.421 14.109 1.00 93.12 180 ALA A O 1
ATOM 1380 N N . GLU A 1 181 ? -10.297 -11.303 14.202 1.00 94.44 181 GLU A N 1
ATOM 1381 C CA . GLU A 1 181 ? -9.570 -10.941 15.417 1.00 94.44 181 GLU A CA 1
ATOM 1382 C C . GLU A 1 181 ? -8.663 -9.711 15.239 1.00 94.44 181 GLU A C 1
ATOM 1384 O O . GLU A 1 181 ? -8.515 -8.918 16.172 1.00 94.44 181 GLU A O 1
ATOM 1389 N N . ASP A 1 182 ? -8.116 -9.500 14.039 1.00 94.56 182 ASP A N 1
ATOM 1390 C CA . ASP A 1 182 ? -7.171 -8.414 13.762 1.00 94.56 182 ASP A CA 1
ATOM 1391 C C . ASP A 1 182 ? -7.893 -7.060 13.622 1.00 94.56 182 ASP A C 1
ATOM 1393 O O . ASP A 1 182 ? -7.293 -6.011 13.843 1.00 94.56 182 ASP A O 1
ATOM 1397 N N . ILE A 1 183 ? -9.205 -7.055 13.351 1.00 92.44 183 ILE A N 1
ATOM 1398 C CA . ILE A 1 183 ? -10.031 -5.833 13.281 1.00 92.44 183 ILE A CA 1
ATOM 1399 C C . ILE A 1 183 ? -10.020 -5.075 14.620 1.00 9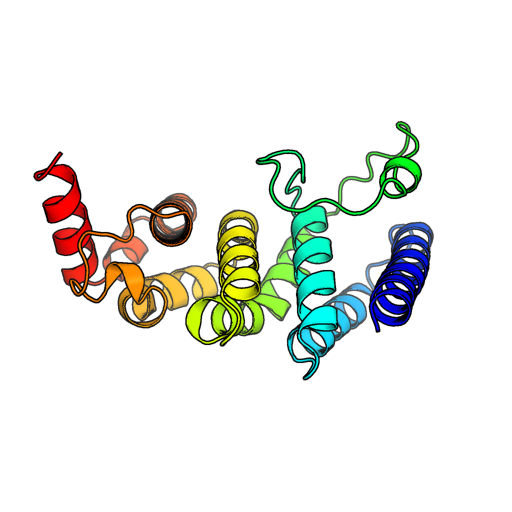2.44 183 ILE A C 1
ATOM 1401 O O . ILE A 1 183 ? -10.117 -3.846 14.650 1.00 92.44 183 ILE A O 1
ATOM 1405 N N . SER A 1 184 ? -9.839 -5.793 15.734 1.00 92.88 184 SER A N 1
ATOM 1406 C CA . SER A 1 184 ? -9.720 -5.205 17.074 1.00 92.88 184 SER A CA 1
ATOM 1407 C C . SER A 1 184 ? -8.497 -4.293 17.248 1.00 92.88 184 SER A C 1
ATOM 1409 O O . SER A 1 184 ? -8.469 -3.500 18.188 1.00 92.88 184 SER A O 1
ATOM 1411 N N . LEU A 1 185 ? -7.518 -4.361 16.333 1.00 93.06 185 LEU A N 1
ATOM 1412 C CA . LEU A 1 185 ? -6.339 -3.493 16.323 1.00 93.06 185 LEU A CA 1
ATOM 1413 C C . LEU A 1 185 ? -6.670 -2.052 15.908 1.00 93.06 185 LEU A C 1
ATOM 1415 O O . LEU A 1 185 ? -5.901 -1.144 16.218 1.00 93.06 185 LEU A O 1
ATOM 1419 N N . ILE A 1 186 ? -7.798 -1.825 15.225 1.00 90.38 186 ILE A N 1
ATOM 1420 C CA . ILE A 1 186 ? -8.219 -0.478 14.830 1.00 90.38 186 ILE A CA 1
ATOM 1421 C C . ILE A 1 186 ? -8.582 0.322 16.083 1.00 90.38 186 ILE A C 1
ATOM 1423 O O . ILE A 1 186 ? -9.467 -0.060 16.853 1.00 90.38 186 ILE A O 1
ATOM 1427 N N . SER A 1 187 ? -7.943 1.482 16.247 1.00 87.75 187 SER A N 1
ATOM 1428 C CA . SER A 1 187 ? -8.236 2.399 17.350 1.00 87.75 187 SER A CA 1
ATOM 1429 C C . SER A 1 187 ? -9.720 2.789 17.404 1.00 87.75 187 SER A C 1
ATOM 1431 O O . SER A 1 187 ? -10.332 3.154 16.398 1.00 87.75 187 SER A O 1
ATOM 1433 N N . GLN A 1 188 ? -10.286 2.796 18.615 1.00 85.94 188 GLN A N 1
ATOM 1434 C CA . GLN A 1 188 ? -11.667 3.222 18.885 1.00 85.94 188 GLN A CA 1
ATOM 1435 C C . GLN A 1 188 ? -11.974 4.644 18.398 1.00 85.94 188 GLN A C 1
ATOM 1437 O O . GLN A 1 188 ? -13.115 4.951 18.049 1.00 85.94 188 GLN A O 1
ATOM 1442 N N . ASP A 1 189 ? -10.967 5.516 18.330 1.00 84.00 189 ASP A N 1
ATOM 1443 C CA . ASP A 1 189 ? -11.156 6.877 17.833 1.00 84.00 189 ASP A CA 1
ATOM 1444 C C . ASP A 1 189 ? -11.484 6.906 16.332 1.00 84.00 189 ASP A C 1
ATOM 1446 O O . ASP A 1 189 ? -12.277 7.744 15.901 1.00 84.00 189 ASP A O 1
ATOM 1450 N N . ILE A 1 190 ? -10.964 5.960 15.540 1.00 83.56 190 ILE A N 1
ATOM 1451 C CA . ILE A 1 190 ? -11.299 5.834 14.112 1.00 83.56 190 ILE A CA 1
ATOM 1452 C C . ILE A 1 190 ? -12.767 5.446 13.951 1.00 83.56 190 ILE A C 1
ATOM 1454 O O . ILE A 1 190 ? -13.477 6.083 13.173 1.00 83.56 190 ILE A O 1
ATOM 1458 N N . TRP A 1 191 ? -13.243 4.458 14.714 1.00 85.12 191 TRP A N 1
ATOM 1459 C CA . TRP A 1 191 ? -14.647 4.038 14.683 1.00 85.12 191 TRP A CA 1
ATOM 1460 C C . TRP A 1 191 ? -15.587 5.189 15.029 1.00 85.12 191 TRP A C 1
ATOM 1462 O O . TRP A 1 191 ? -16.496 5.500 14.259 1.00 85.12 191 TRP A O 1
ATOM 1472 N N . ARG A 1 192 ? -15.288 5.919 16.110 1.00 83.81 192 ARG A N 1
ATOM 1473 C CA . ARG A 1 192 ? -16.048 7.112 16.503 1.00 83.81 192 ARG A CA 1
ATOM 1474 C C . ARG A 1 192 ? -16.040 8.186 15.406 1.00 83.81 192 ARG A C 1
ATOM 1476 O O . ARG A 1 192 ? -17.063 8.818 15.135 1.00 83.81 192 ARG A O 1
ATOM 1483 N N . ASN A 1 193 ? -14.904 8.400 14.745 1.00 81.25 193 ASN A N 1
ATOM 1484 C CA . ASN A 1 193 ? -14.783 9.380 13.663 1.00 81.25 193 ASN A CA 1
ATOM 1485 C C . ASN A 1 193 ? -15.553 8.969 12.398 1.00 81.25 193 ASN A C 1
ATOM 1487 O O . ASN A 1 193 ? -16.050 9.841 11.688 1.00 81.25 193 ASN A O 1
ATOM 1491 N N . ILE A 1 194 ? -15.684 7.671 12.117 1.00 80.69 194 ILE A N 1
ATOM 1492 C CA . ILE A 1 194 ? -16.518 7.159 11.022 1.00 80.69 194 ILE A CA 1
ATOM 1493 C C . ILE A 1 194 ? -18.003 7.330 11.370 1.00 80.69 194 ILE A C 1
ATOM 1495 O O . ILE A 1 194 ? -18.749 7.922 10.589 1.00 80.69 194 ILE A O 1
ATOM 1499 N N . GLU A 1 195 ? -18.429 6.896 12.559 1.00 81.62 195 GLU A N 1
ATOM 1500 C CA . GLU A 1 195 ? -19.823 6.993 13.019 1.00 81.62 195 GLU A CA 1
ATOM 1501 C C . GLU A 1 195 ? -20.333 8.436 13.031 1.00 81.62 195 GLU A C 1
ATOM 1503 O O . GLU A 1 195 ? -21.395 8.738 12.488 1.00 81.62 195 GLU A O 1
ATOM 1508 N N . THR A 1 196 ? -19.548 9.361 13.588 1.00 79.19 196 THR A N 1
ATOM 1509 C CA . THR A 1 196 ? -19.914 10.786 13.642 1.00 79.19 196 THR A CA 1
ATOM 1510 C C . THR A 1 196 ? -20.081 11.425 12.264 1.00 79.19 196 THR A C 1
ATOM 1512 O O . THR A 1 196 ? -20.757 12.449 12.158 1.00 79.19 196 THR A O 1
ATOM 1515 N N . ARG A 1 197 ? -19.482 10.852 11.214 1.00 72.06 197 ARG A N 1
ATOM 1516 C CA . ARG A 1 197 ? -19.637 11.305 9.825 1.00 72.06 197 ARG A CA 1
ATOM 1517 C C . ARG A 1 197 ? -20.843 10.671 9.137 1.00 72.06 197 ARG A C 1
ATOM 1519 O O . ARG A 1 197 ? -21.470 11.344 8.331 1.00 72.06 197 ARG A O 1
ATOM 1526 N N . ILE A 1 198 ? -21.194 9.429 9.475 1.00 67.75 198 ILE A N 1
ATOM 1527 C CA . ILE A 1 198 ? -22.411 8.768 8.974 1.00 67.75 198 ILE A CA 1
ATOM 1528 C C . ILE A 1 198 ? -23.660 9.435 9.558 1.00 67.75 198 ILE A C 1
ATOM 1530 O O . ILE A 1 198 ? -24.594 9.713 8.825 1.00 67.75 198 ILE A O 1
ATOM 1534 N N . VAL A 1 199 ? -23.663 9.743 10.859 1.00 61.06 199 VAL A N 1
ATOM 1535 C CA . VAL A 1 199 ? -24.829 10.316 11.566 1.00 61.06 199 VAL A CA 1
ATOM 1536 C C . VAL A 1 199 ? -25.104 11.784 11.193 1.00 61.06 199 VAL A C 1
ATOM 1538 O O . VAL A 1 199 ? -26.176 12.308 11.485 1.00 61.06 199 VAL A O 1
ATOM 1541 N N . LYS A 1 200 ? -24.139 12.475 10.574 1.00 55.16 200 LYS A N 1
ATOM 1542 C CA . LYS A 1 200 ? -24.274 13.881 10.152 1.00 55.16 200 LYS A CA 1
ATOM 1543 C C . LYS A 1 200 ? -24.745 14.063 8.702 1.00 55.16 200 LYS A C 1
ATOM 1545 O O . LYS A 1 200 ? -24.949 15.213 8.315 1.00 55.16 200 LYS A O 1
ATOM 1550 N N . ASN A 1 201 ? -24.910 12.977 7.947 1.00 46.56 201 ASN A N 1
ATOM 1551 C CA . ASN A 1 201 ? -25.517 12.945 6.611 1.00 46.56 201 ASN A CA 1
ATOM 1552 C C . ASN A 1 201 ? -26.913 12.322 6.677 1.00 46.56 201 ASN A C 1
ATOM 1554 O O . ASN A 1 201 ? -27.751 12.707 5.834 1.00 46.56 201 ASN A O 1
#

Nearest PDB structures (foldseek):
  3w3v-assembly1_A  TM=7.335E-01  e=1.228E-01  Saccharomyces cerevisiae S288C
  3w3t-assembly1_A  TM=6.908E-01  e=9.655E-02  Saccharomyces cerevisiae S288C
  3w3x-assembly1_A  TM=6.875E-01  e=1.489E-01  Saccharomyces cerevisiae
  4zj7-assembly1_A  TM=6.804E-01  e=1.489E-01  Saccharomyces cerevisiae S288C
  4k92-assembly2_B  TM=4.325E-01  e=4.965E-01  Homo sapiens

Secondary structure (DSSP, 8-state):
-HHHHHHHHHHHHHHHHHHHHHHTTSGGGTHHHHHHHHHHHHT-SSHHHHHHHHHHHHHHTT--TTS-------S-GGGS--TT------HHHHHHHHHHHHHHHHHHHHH-S-HHHHHHHHHHHHHHGGG--HHHHHHHHHTHHHH-HHHH----TT--SHHHHHHHHHHHHHHHHS-GGGGGGS-HHHHHHHHHHHTT-

Mean predicted aligned error: 11.33 Å

Foldseek 3Di:
DVVVLVVVLVVVVVVVLVCVVPAPVPPPVPLLVVLVVLQVQLVDPDVSSVVSSLVVLCVLLPNDPPPDDDDDDDDPVVPSDPVPDPPDDDLVSLLSSCASNVVSLLCQLAPPPDPVSVLSSLVSLLSSLQSYDQVSLLVCQLCLLRSLVVLNDPPDPPPPDSSVVSSVSNLVSSCVSYDPVSNVSHDPSSVVSVVVVVVVD

Organism: Salix viminalis (NCBI:txid40686)